Protein AF-A0A916I602-F1 (afdb_monomer_lite)

Sequence (264 aa):
MANRSSALRRLPADDIFEEPPRLPPTMPHGPRAIGGPLVTPFTLTLAALSLAAAVILGIRMFYGLGAVTNINDGYPWGVWIVYDVFVGTAFACGGYAMALLVYVFNKGEYHPLVRPALLASLFGYTLASVSILFDLGRWWNFWHVFFPTYAQPASVMFEVALCVTAYVLVMWIEFAPAVMDRWPGLKKKLSKLLFFFIALGVLLPTMHQSSLGSLLLVYGYQVHPLWQSGVLLPLIYLMTSIMLGFSAVIFEATLSSVGFKRQL

Radius of gyration: 21.82 Å; chains: 1; bounding box: 54×47×58 Å

Foldseek 3Di:
DDDPPDPPDDDDPVCLPDDPDDDPDPDPPDPDDPDDDPDDPVNVVVVVVVVVVVVLLVCCVPVHDCVRQVDDPLQLCHVLCCCLPQVLLLLLCQLLLCLCCQVPPNVNVPVVLNLVSLVSNLVSLVVSLVSVCSSDRPSVCPCLLVDPVNDDPVDLVSLLNVLSVVLNVLSCLLCVLVVVPVPVVVNVVSVVCNVVSSVSNNVSCLRNQLSVQVVVCVSPPSDDPVLCPDPCRSVVSNVSSSVSSNVSSVVVVVCCCVVVVHDD

Secondary structure (DSSP, 8-state):
-----S--PPPPGGGGGSPPP--S--S--------S-S--HHHHHHHHHHHHHHHHHHHHHHH-GGGTS--BTTBTTHHHHIIIIIIIHHHTTHHHHHHIIIIIISTTTTHHHHHHHHHHHHHHHHHHHHHHHHH-TTGGGGGGGGSGGG--TT-HHHHHHHHHHHHHHHHHHHHHHHH-TT-HHHHHHHHHHHHHHHHHHHHHHHHHHHHHHHHHHHHGGGS-GGG--GGGHHHHHHHHHHHHHHHHHHHHHHHHHHHHT---

Structure (mmCIF, N/CA/C/O backbone):
data_AF-A0A916I602-F1
#
_entry.id   AF-A0A916I602-F1
#
loop_
_atom_site.group_PDB
_atom_site.id
_atom_site.type_symbol
_atom_site.label_atom_id
_atom_site.label_alt_id
_atom_site.label_comp_id
_atom_site.label_asym_id
_atom_site.label_entity_id
_atom_site.label_seq_id
_atom_site.pdbx_PDB_ins_code
_atom_site.Cartn_x
_atom_site.Cartn_y
_atom_site.Cartn_z
_atom_site.occupancy
_atom_site.B_iso_or_equiv
_atom_site.auth_seq_id
_atom_site.auth_comp_id
_atom_site.auth_asym_id
_atom_site.auth_atom_id
_atom_site.pdbx_PDB_model_num
ATOM 1 N N . MET A 1 1 ? -25.912 28.566 32.734 1.00 37.00 1 MET A N 1
ATOM 2 C CA . MET A 1 1 ? -24.465 28.839 32.598 1.00 37.00 1 MET A CA 1
ATOM 3 C C . MET A 1 1 ? -23.745 28.150 33.747 1.00 37.00 1 MET A C 1
ATOM 5 O O . MET A 1 1 ? -23.746 28.679 34.847 1.00 37.00 1 MET A O 1
ATOM 9 N N . ALA A 1 2 ? -23.222 26.942 33.526 1.00 32.28 2 ALA A N 1
ATOM 10 C CA . ALA A 1 2 ? -22.448 26.209 34.524 1.00 32.28 2 ALA A CA 1
ATOM 11 C C . ALA A 1 2 ? -21.097 25.806 33.916 1.00 32.28 2 ALA A C 1
ATOM 13 O O . ALA A 1 2 ? -21.020 25.207 32.848 1.00 32.28 2 ALA A O 1
ATOM 14 N N . ASN A 1 3 ? -20.073 26.272 34.617 1.00 31.80 3 ASN A N 1
ATOM 15 C CA . ASN A 1 3 ? -18.629 26.221 34.438 1.00 31.80 3 ASN A CA 1
ATOM 16 C C . ASN A 1 3 ? -18.049 25.017 33.651 1.00 31.80 3 ASN A C 1
ATOM 18 O O . ASN A 1 3 ? -18.094 23.881 34.114 1.00 31.80 3 ASN A O 1
ATOM 22 N N . ARG A 1 4 ? -17.437 25.290 32.486 1.00 36.50 4 ARG A N 1
ATOM 23 C CA . ARG A 1 4 ? -16.758 24.315 31.600 1.00 36.50 4 ARG A CA 1
ATOM 24 C C . ARG A 1 4 ? -15.228 24.268 31.786 1.00 36.50 4 ARG A C 1
ATOM 26 O O . ARG A 1 4 ? -14.547 23.664 30.965 1.00 36.50 4 ARG A O 1
ATOM 33 N N . SER A 1 5 ? -14.662 24.913 32.813 1.00 37.41 5 SER A N 1
ATOM 34 C CA . SER A 1 5 ? -13.212 25.181 32.866 1.00 37.41 5 SER A CA 1
ATOM 35 C C . SER A 1 5 ? -12.364 24.246 33.744 1.00 37.41 5 SER A C 1
ATOM 37 O O . SER A 1 5 ? -11.184 24.530 33.936 1.00 37.41 5 SER A O 1
ATOM 39 N N . SER A 1 6 ? -12.899 23.150 34.293 1.00 32.72 6 SER A N 1
ATOM 40 C CA . SER A 1 6 ? -12.165 22.302 35.259 1.00 32.72 6 SER A CA 1
ATOM 41 C C . SER A 1 6 ? -11.761 20.904 34.763 1.00 32.72 6 SER A C 1
ATOM 43 O O . SER A 1 6 ? -11.165 20.146 35.525 1.00 32.72 6 SER A O 1
ATOM 45 N N . ALA A 1 7 ? -12.007 20.557 33.494 1.00 37.38 7 ALA A N 1
ATOM 46 C CA . ALA A 1 7 ? -11.763 19.209 32.954 1.00 37.38 7 ALA A CA 1
ATOM 47 C C . ALA A 1 7 ? -10.458 19.051 32.139 1.00 37.38 7 ALA A C 1
ATOM 49 O O . ALA A 1 7 ? -10.315 18.097 31.385 1.00 37.38 7 ALA A O 1
ATOM 50 N N . LEU A 1 8 ? -9.482 19.955 32.281 1.00 37.72 8 LEU A N 1
ATOM 51 C CA . LEU A 1 8 ? -8.155 19.821 31.653 1.00 37.72 8 LEU A CA 1
ATOM 52 C C . LEU A 1 8 ? -7.135 19.247 32.646 1.00 37.72 8 LEU A C 1
ATOM 54 O O . LEU A 1 8 ? -6.074 19.822 32.893 1.00 37.72 8 LEU A O 1
ATOM 58 N N . ARG A 1 9 ? -7.472 18.107 33.257 1.00 36.75 9 ARG A N 1
ATOM 59 C CA . ARG A 1 9 ? -6.520 17.327 34.052 1.00 36.75 9 ARG A CA 1
ATOM 60 C C . ARG A 1 9 ? -5.694 16.486 33.071 1.00 36.75 9 ARG A C 1
ATOM 62 O O . ARG A 1 9 ? -6.257 15.792 32.235 1.00 36.75 9 ARG A O 1
ATOM 69 N N . ARG A 1 10 ? -4.364 16.626 33.128 1.00 40.16 10 ARG A N 1
ATOM 70 C CA . ARG A 1 10 ? -3.399 15.889 32.295 1.00 40.16 10 ARG A CA 1
ATOM 71 C C . ARG A 1 10 ? -3.716 14.393 32.364 1.00 40.16 10 ARG A C 1
ATOM 73 O O . ARG A 1 10 ? -3.629 13.829 33.450 1.00 40.16 10 ARG A O 1
ATOM 80 N N . LEU A 1 11 ? -4.086 13.790 31.237 1.00 39.56 11 LEU A N 1
ATOM 81 C CA . LEU A 1 11 ? -4.246 12.342 31.143 1.00 39.56 11 LEU A CA 1
ATOM 82 C C . LEU A 1 11 ? -2.845 11.709 31.201 1.00 39.56 11 LEU A C 1
ATOM 84 O O . LEU A 1 11 ? -1.994 12.076 30.381 1.00 39.56 11 LEU A O 1
ATOM 88 N N . PRO A 1 12 ? -2.548 10.844 32.185 1.00 36.12 12 PRO A N 1
ATOM 89 C CA . PRO A 1 12 ? -1.338 10.034 32.161 1.00 36.12 12 PRO A CA 1
ATOM 90 C C . PRO A 1 12 ? -1.373 9.102 30.940 1.00 36.12 12 PRO A C 1
ATOM 92 O O . PRO A 1 12 ? -2.435 8.669 30.503 1.00 36.12 12 PRO A O 1
ATOM 95 N N . ALA A 1 13 ? -0.203 8.794 30.375 1.00 43.84 13 ALA A N 1
ATOM 96 C CA . ALA A 1 13 ? -0.063 7.978 29.161 1.00 43.84 13 ALA A CA 1
ATOM 97 C C . ALA A 1 13 ? -0.649 6.551 29.282 1.00 43.84 13 ALA A C 1
ATOM 99 O O . ALA A 1 13 ? -0.807 5.864 28.274 1.00 43.84 13 ALA A O 1
ATOM 100 N N . ASP A 1 14 ? -0.991 6.127 30.499 1.00 39.34 14 ASP A N 1
ATOM 101 C CA . ASP A 1 14 ? -1.586 4.828 30.803 1.00 39.34 14 ASP A CA 1
ATOM 102 C C . ASP A 1 14 ? -3.094 4.756 30.466 1.00 39.34 14 ASP A C 1
ATOM 104 O O . ASP A 1 14 ? -3.595 3.673 30.161 1.00 39.34 14 ASP A O 1
ATOM 108 N N . ASP A 1 15 ? -3.799 5.896 30.412 1.00 41.66 15 ASP A N 1
ATOM 109 C CA . ASP A 1 15 ? -5.262 5.959 30.208 1.00 41.66 15 ASP A CA 1
ATOM 110 C C . ASP A 1 15 ? -5.684 5.866 28.728 1.00 41.66 15 ASP A C 1
ATOM 112 O O . ASP A 1 15 ? -6.868 5.809 28.409 1.00 41.66 15 ASP A O 1
ATOM 116 N N . ILE A 1 16 ? -4.732 5.811 27.790 1.00 46.16 16 ILE A N 1
ATOM 117 C CA . ILE A 1 16 ? -5.013 5.687 26.343 1.00 46.16 16 ILE A CA 1
ATOM 118 C C . ILE A 1 16 ? -5.576 4.289 26.005 1.00 46.16 16 ILE A C 1
ATOM 120 O O . ILE A 1 16 ? -6.202 4.092 24.963 1.00 46.16 16 ILE A O 1
ATOM 124 N N . PHE A 1 17 ? -5.359 3.313 26.894 1.00 39.84 17 PHE A N 1
ATOM 125 C CA . PHE A 1 17 ? -5.786 1.921 26.738 1.00 39.84 17 PHE A CA 1
ATOM 126 C C . PHE A 1 17 ? -6.891 1.499 27.718 1.00 39.84 17 PHE A C 1
ATOM 128 O O . PHE A 1 17 ? -7.305 0.336 27.679 1.00 39.84 17 PHE A O 1
ATOM 135 N N . GLU A 1 18 ? -7.372 2.397 28.583 1.00 39.91 18 GLU A N 1
ATOM 136 C CA . GLU A 1 18 ? -8.589 2.142 29.352 1.00 39.91 18 GLU A CA 1
ATOM 137 C C . GLU A 1 18 ? -9.806 2.333 28.443 1.00 39.91 18 GLU A C 1
ATOM 139 O O . GLU A 1 18 ? -9.970 3.357 27.779 1.00 39.91 18 GLU A O 1
ATOM 144 N N . GLU A 1 19 ? -10.659 1.306 28.374 1.00 42.16 19 GLU A N 1
ATOM 145 C CA . GLU A 1 19 ? -11.962 1.433 27.725 1.00 42.16 19 GLU A CA 1
ATOM 146 C C . GLU A 1 19 ? -12.703 2.633 28.337 1.00 42.16 19 GLU A C 1
ATOM 148 O O . GLU A 1 19 ? -12.787 2.721 29.567 1.00 42.16 19 GLU A O 1
ATOM 153 N N . PRO A 1 20 ? -13.266 3.544 27.522 1.00 43.88 20 PRO A N 1
ATOM 154 C CA . PRO A 1 20 ? -14.048 4.648 28.054 1.00 43.88 20 PRO A CA 1
ATOM 155 C C . PRO A 1 20 ? -15.194 4.109 28.930 1.00 43.88 20 PRO A C 1
ATOM 157 O O . PRO A 1 20 ? -15.703 3.009 28.672 1.00 43.88 20 PRO A O 1
ATOM 160 N N . PRO A 1 21 ? -15.632 4.862 29.958 1.00 42.28 21 PRO A N 1
ATOM 161 C CA . PRO A 1 21 ? -16.725 4.443 30.825 1.00 42.28 21 PRO A CA 1
ATOM 162 C C . PRO A 1 21 ? -17.940 4.062 29.977 1.00 42.28 21 PRO A C 1
ATOM 164 O O . PRO A 1 21 ? -18.394 4.844 29.139 1.00 42.28 21 PRO A O 1
ATOM 167 N N . ARG A 1 22 ? -18.441 2.833 30.175 1.00 45.31 22 ARG A N 1
ATOM 168 C CA . ARG A 1 22 ? -19.577 2.290 29.421 1.00 45.31 22 ARG A CA 1
ATOM 169 C C . ARG A 1 22 ? -20.754 3.253 29.549 1.00 45.31 22 ARG A C 1
ATOM 171 O O . ARG A 1 22 ? -21.327 3.392 30.629 1.00 45.31 22 ARG A O 1
ATOM 178 N N . LEU A 1 23 ? -21.113 3.902 28.443 1.00 47.25 23 LEU A N 1
ATOM 179 C CA . LEU A 1 23 ? -22.400 4.575 28.306 1.00 47.25 23 LEU A CA 1
ATOM 180 C C . LEU A 1 23 ? -23.521 3.576 28.669 1.00 47.25 23 LEU A C 1
ATOM 182 O O . LEU A 1 23 ? -23.344 2.367 28.471 1.00 47.25 23 LEU A O 1
ATOM 186 N N . PRO A 1 24 ? -24.653 4.043 29.232 1.00 40.44 24 PRO A N 1
ATOM 187 C CA . PRO A 1 24 ? -25.775 3.171 29.576 1.00 40.44 24 PRO A CA 1
ATOM 188 C C . PRO A 1 24 ? -26.166 2.306 28.367 1.00 40.44 24 PRO A C 1
ATOM 190 O O . PRO A 1 24 ? -26.030 2.767 27.234 1.00 40.44 24 PRO A O 1
ATOM 193 N N . PRO A 1 25 ? -26.623 1.058 28.575 1.00 43.00 25 PRO A N 1
ATOM 194 C CA . PRO A 1 25 ? -26.746 0.068 27.511 1.00 43.00 25 PRO A CA 1
ATOM 195 C C . PRO A 1 25 ? -27.821 0.473 26.494 1.00 43.00 25 PRO A C 1
ATOM 197 O O . PRO A 1 25 ? -28.988 0.109 26.610 1.00 43.00 25 PRO A O 1
ATOM 200 N N . THR A 1 26 ? -27.429 1.213 25.463 1.00 52.25 26 THR A N 1
ATOM 201 C CA . THR A 1 26 ? -28.224 1.406 24.254 1.00 52.25 26 THR A CA 1
ATOM 202 C C . THR A 1 26 ? -27.933 0.241 23.319 1.00 52.25 26 THR A C 1
ATOM 204 O O . THR A 1 26 ? -26.954 0.276 22.588 1.00 52.25 26 THR A O 1
ATOM 207 N N . MET A 1 27 ? -28.796 -0.779 23.360 1.00 44.69 27 MET A N 1
ATOM 208 C CA . MET A 1 27 ? -28.769 -2.003 22.543 1.00 44.69 27 MET A CA 1
ATOM 209 C C . MET A 1 27 ? -27.496 -2.873 22.674 1.00 44.69 27 MET A C 1
ATOM 211 O O . MET A 1 27 ? -26.370 -2.387 22.634 1.00 44.69 27 MET A O 1
ATOM 215 N N . PRO A 1 28 ? -27.624 -4.207 22.769 1.00 37.97 28 PRO A N 1
ATOM 216 C CA . PRO A 1 28 ? -26.466 -5.090 22.719 1.00 37.97 28 PRO A CA 1
ATOM 217 C C . PRO A 1 28 ? -25.814 -5.010 21.328 1.00 37.97 28 PRO A C 1
ATOM 219 O O . PRO A 1 28 ? -26.290 -5.613 20.366 1.00 37.97 28 PRO A O 1
ATOM 222 N N . HIS A 1 29 ? -24.696 -4.290 21.217 1.00 46.44 29 HIS A N 1
ATOM 223 C CA . HIS A 1 29 ? -23.795 -4.309 20.059 1.00 46.44 29 HIS A CA 1
ATOM 224 C C . HIS A 1 29 ? -22.987 -5.620 20.008 1.00 46.44 29 HIS A C 1
ATOM 226 O O . HIS A 1 29 ? -21.763 -5.621 19.925 1.00 46.44 29 HIS A O 1
ATOM 232 N N . GLY A 1 30 ? -23.670 -6.762 20.098 1.00 51.03 30 GLY A N 1
ATOM 233 C CA . GLY A 1 30 ? -23.057 -8.059 19.836 1.00 51.03 30 GLY A CA 1
ATOM 234 C C . GLY A 1 30 ? -22.789 -8.234 18.335 1.00 51.03 30 GLY A C 1
ATOM 235 O O . GLY A 1 30 ? -23.496 -7.635 17.516 1.00 51.03 30 GLY A O 1
ATOM 236 N N . PRO A 1 31 ? -21.801 -9.056 17.940 1.00 54.75 31 PRO A N 1
ATOM 237 C CA . PRO A 1 31 ? -21.607 -9.438 16.547 1.00 54.75 31 PRO A CA 1
ATOM 238 C C . PRO A 1 31 ? -22.863 -10.157 16.042 1.00 54.75 31 PRO A C 1
ATOM 240 O O . PRO A 1 31 ? -23.083 -11.341 16.286 1.00 54.75 31 PRO A O 1
ATOM 243 N N . ARG A 1 32 ? -23.736 -9.411 15.365 1.00 57.38 32 ARG A N 1
ATOM 244 C CA . ARG A 1 32 ? -24.951 -9.941 14.753 1.00 57.38 32 ARG A CA 1
ATOM 245 C C . ARG A 1 32 ? -24.581 -10.522 13.397 1.00 57.38 32 ARG A C 1
ATOM 247 O O . ARG A 1 32 ? -24.111 -9.789 12.529 1.00 57.38 32 ARG A O 1
ATOM 254 N N . ALA A 1 33 ? -24.804 -11.822 13.223 1.00 61.69 33 ALA A N 1
ATOM 255 C CA . ALA A 1 33 ? -24.671 -12.461 11.923 1.00 61.69 33 ALA A CA 1
ATOM 256 C C . ALA A 1 33 ? -25.578 -11.735 10.920 1.00 61.69 33 ALA A C 1
ATOM 258 O O . ALA A 1 33 ? -26.772 -11.563 11.167 1.00 61.69 33 ALA A O 1
ATOM 259 N N . ILE A 1 34 ? -24.995 -11.285 9.809 1.00 63.84 34 ILE A N 1
ATOM 260 C CA . ILE A 1 34 ? -25.709 -10.503 8.792 1.00 63.84 34 ILE A CA 1
ATOM 261 C C . ILE A 1 34 ? -26.770 -11.347 8.070 1.00 63.84 34 ILE A C 1
ATOM 263 O O . ILE A 1 34 ? -27.703 -10.767 7.540 1.00 63.84 34 ILE A O 1
ATOM 267 N N . GLY A 1 35 ? -26.715 -12.682 8.171 1.00 67.56 35 GLY A N 1
ATOM 268 C CA . GLY A 1 35 ? -27.788 -13.590 7.758 1.00 67.56 35 GLY A CA 1
ATOM 269 C C . GLY A 1 35 ? -28.076 -13.537 6.256 1.00 67.56 35 GLY A C 1
ATOM 270 O O . GLY A 1 35 ? -28.686 -12.602 5.754 1.00 67.56 35 GLY A O 1
ATOM 271 N N . GLY A 1 36 ? -27.670 -14.566 5.519 1.00 74.44 36 GLY A N 1
ATOM 272 C CA . GLY A 1 36 ? -27.941 -14.665 4.086 1.00 74.44 36 GLY A CA 1
ATOM 273 C C . GLY A 1 36 ? -27.088 -15.741 3.419 1.00 74.44 36 GLY A C 1
ATOM 274 O O . GLY A 1 36 ? -26.128 -16.222 4.029 1.00 74.44 36 GLY A O 1
ATOM 275 N N . PRO A 1 37 ? -27.429 -16.150 2.187 1.00 79.62 37 PRO A N 1
ATOM 276 C CA . PRO A 1 37 ? -26.588 -17.055 1.418 1.00 79.62 37 PRO A CA 1
ATOM 277 C C . PRO A 1 37 ? -25.254 -16.375 1.084 1.00 79.62 37 PRO A C 1
ATOM 279 O O . PRO A 1 37 ? -25.228 -15.233 0.630 1.00 79.62 37 PRO A O 1
ATOM 282 N N . LEU A 1 38 ? -24.143 -17.094 1.271 1.00 73.50 38 LEU A N 1
ATOM 283 C CA . LEU A 1 38 ? -22.806 -16.633 0.865 1.00 73.50 38 LEU A CA 1
ATOM 284 C C . LEU A 1 38 ? -22.683 -16.480 -0.659 1.00 73.50 38 LEU A C 1
ATOM 286 O O . LEU A 1 38 ? -21.837 -15.731 -1.133 1.00 73.50 38 LEU A O 1
ATOM 290 N N . VAL A 1 39 ? -23.529 -17.184 -1.415 1.00 82.38 39 VAL A N 1
ATOM 291 C CA . VAL A 1 39 ? -23.577 -17.138 -2.877 1.00 82.38 39 VAL A CA 1
ATOM 292 C C . VAL A 1 39 ? -24.707 -16.207 -3.303 1.00 82.38 39 VAL A C 1
ATOM 294 O O . VAL A 1 39 ? -25.868 -16.593 -3.409 1.00 82.38 39 VAL A O 1
ATOM 297 N N . THR A 1 40 ? -24.349 -14.952 -3.529 1.00 87.88 40 THR A N 1
ATOM 298 C CA . THR A 1 40 ? -25.174 -13.928 -4.175 1.00 87.88 40 THR A CA 1
ATOM 299 C C . THR A 1 40 ? -24.685 -13.683 -5.610 1.00 87.88 40 THR A C 1
ATOM 301 O O . THR A 1 40 ? -23.533 -13.999 -5.931 1.00 87.88 40 THR A O 1
ATOM 304 N N . PRO A 1 41 ? -25.503 -13.073 -6.489 1.00 86.62 41 PRO A N 1
ATOM 305 C CA . PRO A 1 41 ? -25.043 -12.647 -7.812 1.00 86.62 41 PRO A CA 1
ATOM 306 C C . PRO A 1 41 ? -23.793 -11.763 -7.735 1.00 86.62 41 PRO A C 1
ATOM 308 O O . PRO A 1 41 ? -22.866 -11.945 -8.515 1.00 86.62 41 PRO A O 1
ATOM 311 N N . PHE A 1 42 ? -23.724 -10.886 -6.728 1.00 87.31 42 PHE A N 1
ATOM 312 C CA . PHE A 1 42 ? -22.579 -10.012 -6.488 1.00 87.31 42 PHE A CA 1
ATOM 313 C C . PHE A 1 42 ? -21.300 -10.791 -6.136 1.00 87.31 42 PHE A C 1
ATOM 315 O O . PHE A 1 42 ? -20.249 -10.585 -6.744 1.00 87.31 42 PHE A O 1
ATOM 322 N N . THR A 1 43 ? -21.378 -11.745 -5.204 1.00 88.31 43 THR A N 1
ATOM 323 C CA . THR A 1 43 ? -20.220 -12.593 -4.866 1.00 88.31 43 THR A CA 1
ATOM 324 C C . THR A 1 43 ? -19.790 -13.466 -6.041 1.00 88.31 43 THR A C 1
ATOM 326 O O . THR A 1 43 ? -18.599 -13.696 -6.211 1.00 88.31 43 THR A O 1
ATOM 329 N N . LEU A 1 44 ? -20.732 -13.918 -6.879 1.00 91.19 44 LEU A N 1
ATOM 330 C CA . LEU A 1 44 ? -20.416 -14.702 -8.073 1.00 91.19 44 LEU A CA 1
ATOM 331 C C . LEU A 1 44 ? -19.703 -13.848 -9.128 1.00 91.19 44 LEU A C 1
ATOM 333 O O . LEU A 1 44 ? -18.718 -14.298 -9.705 1.00 91.19 44 LEU A O 1
ATOM 337 N N . THR A 1 45 ? -20.148 -12.604 -9.340 1.00 92.19 45 THR A N 1
ATOM 338 C CA . THR A 1 45 ? -19.457 -11.664 -10.234 1.00 92.19 45 THR A CA 1
ATOM 339 C C . THR A 1 45 ? -18.048 -11.348 -9.747 1.00 92.19 45 THR A C 1
ATOM 341 O O . THR A 1 45 ? -17.116 -11.382 -10.546 1.00 92.19 45 THR A O 1
ATOM 344 N N . LEU A 1 46 ? -17.859 -11.120 -8.441 1.00 92.31 46 LEU A N 1
ATOM 345 C CA . LEU A 1 46 ? -16.527 -10.903 -7.875 1.00 92.31 46 LEU A CA 1
ATOM 346 C C . LEU A 1 46 ? -15.648 -12.147 -8.025 1.00 92.31 46 LEU A C 1
ATOM 348 O O . LEU A 1 46 ? -14.508 -12.026 -8.453 1.00 92.31 46 LEU A O 1
ATOM 352 N N . ALA A 1 47 ? -16.186 -13.340 -7.764 1.00 92.25 47 ALA A N 1
ATOM 353 C CA . ALA A 1 47 ? -15.457 -14.592 -7.944 1.00 92.25 47 ALA A CA 1
ATOM 354 C C . ALA A 1 47 ? -15.039 -14.820 -9.406 1.00 92.25 47 ALA A C 1
ATOM 356 O O . ALA A 1 47 ? -13.910 -15.234 -9.659 1.00 92.25 47 ALA A O 1
ATOM 357 N N . ALA A 1 48 ? -15.910 -14.509 -10.371 1.00 94.06 48 ALA A N 1
ATOM 358 C CA . ALA A 1 48 ? -15.589 -14.598 -11.794 1.00 94.06 48 ALA A CA 1
ATOM 359 C C . ALA A 1 48 ? -14.472 -13.619 -12.192 1.00 94.06 48 ALA A C 1
ATOM 361 O O . ALA A 1 48 ? -13.538 -14.011 -12.892 1.00 94.06 48 ALA A O 1
ATOM 362 N N . LEU A 1 49 ? -14.521 -12.374 -11.704 1.00 94.06 49 LEU A N 1
ATOM 363 C CA . LEU A 1 49 ? -13.462 -11.385 -11.927 1.00 94.06 49 LEU A CA 1
ATOM 364 C C . LEU A 1 49 ? -12.140 -11.806 -11.270 1.00 94.06 49 LEU A C 1
ATOM 366 O O . LEU A 1 49 ? -11.091 -11.714 -11.903 1.00 94.06 49 LEU A O 1
ATOM 370 N N . SER A 1 50 ? -12.177 -12.323 -10.039 1.00 92.12 50 SER A N 1
ATOM 371 C CA . SER A 1 50 ? -10.993 -12.854 -9.355 1.00 92.12 50 SER A CA 1
ATOM 372 C C . SER A 1 50 ? -10.395 -14.055 -10.088 1.00 92.12 50 SER A C 1
ATOM 374 O O . SER A 1 50 ? -9.175 -14.154 -10.189 1.00 92.12 50 SER A O 1
ATOM 376 N N . LEU A 1 51 ? -11.226 -14.944 -10.641 1.00 94.25 51 LEU A N 1
ATOM 377 C CA . LEU A 1 51 ? -10.760 -16.071 -11.448 1.00 94.25 51 LEU A CA 1
ATOM 378 C C . LEU A 1 51 ? -10.107 -15.590 -12.748 1.00 94.25 51 LEU A C 1
ATOM 380 O O . LEU A 1 51 ? -9.025 -16.058 -13.091 1.00 94.25 51 LEU A O 1
ATOM 384 N N . ALA A 1 52 ? -10.721 -14.630 -13.444 1.00 94.12 52 ALA A N 1
ATOM 385 C CA . ALA A 1 52 ? -10.137 -14.031 -14.640 1.00 94.12 52 ALA A CA 1
ATOM 386 C C . ALA A 1 52 ? -8.779 -13.375 -14.334 1.00 94.12 52 ALA A C 1
ATOM 388 O O . ALA A 1 52 ? -7.805 -13.623 -15.044 1.00 94.12 52 ALA A O 1
ATOM 389 N N . ALA A 1 53 ? -8.683 -12.618 -13.237 1.00 90.50 53 ALA A N 1
ATOM 390 C CA . ALA A 1 53 ? -7.427 -12.033 -12.775 1.00 90.50 53 ALA A CA 1
ATOM 391 C C . ALA A 1 53 ? -6.373 -13.109 -12.458 1.00 90.50 53 ALA A C 1
ATOM 393 O O . ALA A 1 53 ? -5.228 -12.988 -12.886 1.00 90.50 53 ALA A O 1
ATOM 394 N N . ALA A 1 54 ? -6.753 -14.198 -11.783 1.00 91.25 54 ALA A N 1
ATOM 395 C CA . ALA A 1 54 ? -5.849 -15.306 -11.479 1.00 91.25 54 ALA A CA 1
ATOM 396 C C . ALA A 1 54 ? -5.328 -16.010 -12.744 1.00 91.25 54 ALA A C 1
ATOM 398 O O . ALA A 1 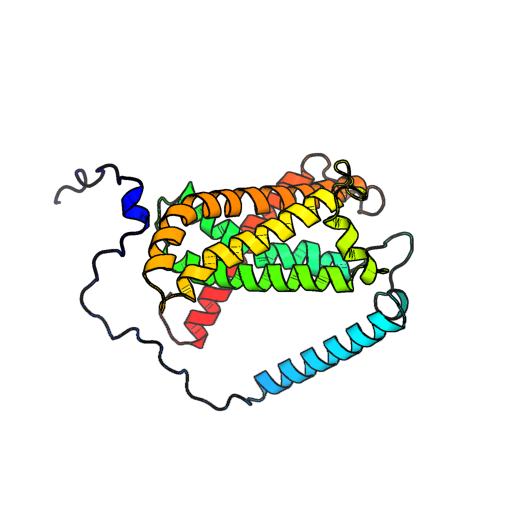54 ? -4.147 -16.347 -12.814 1.00 91.25 54 ALA A O 1
ATOM 399 N N . VAL A 1 55 ? -6.174 -16.190 -13.765 1.00 92.81 55 VAL A N 1
ATOM 400 C CA . VAL A 1 55 ? -5.761 -16.741 -15.068 1.00 92.81 55 VAL A CA 1
ATOM 401 C C . VAL A 1 55 ? -4.746 -15.819 -15.744 1.00 92.81 55 VAL A C 1
ATOM 403 O O . VAL A 1 55 ? -3.702 -16.289 -16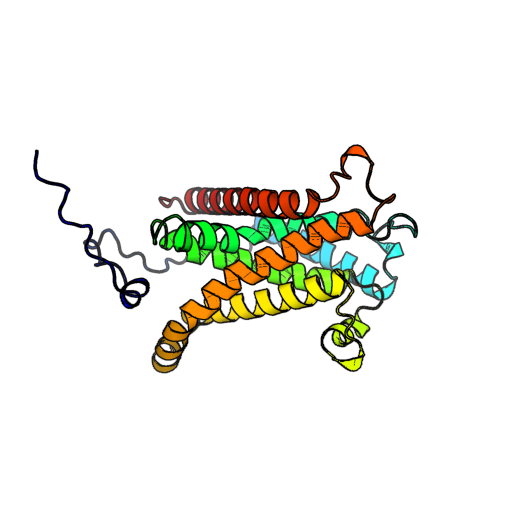.196 1.00 92.81 55 VAL A O 1
ATOM 406 N N . ILE A 1 56 ? -5.009 -14.511 -15.764 1.00 91.38 56 ILE A N 1
ATOM 407 C CA . ILE A 1 56 ? -4.104 -13.507 -16.338 1.00 91.38 56 ILE A CA 1
ATOM 408 C C . ILE A 1 56 ? -2.752 -13.493 -15.604 1.00 91.38 56 ILE A C 1
ATOM 410 O O . ILE A 1 56 ? -1.699 -13.516 -16.244 1.00 91.38 56 ILE A O 1
ATOM 414 N N . LEU A 1 57 ? -2.763 -13.526 -14.268 1.00 89.75 57 LEU A N 1
ATOM 415 C CA . LEU A 1 57 ? -1.547 -13.623 -13.455 1.00 89.75 57 LEU A CA 1
ATOM 416 C C . LEU A 1 57 ? -0.786 -14.925 -13.725 1.00 89.75 57 LEU A C 1
ATOM 418 O O . LEU A 1 57 ? 0.440 -14.908 -13.821 1.00 89.75 57 LEU A O 1
ATOM 422 N N . GLY A 1 58 ? -1.498 -16.038 -13.914 1.00 89.62 58 GLY A N 1
ATOM 423 C CA . GLY A 1 58 ? -0.915 -17.313 -14.324 1.00 89.62 58 GLY A CA 1
ATOM 424 C C . GLY A 1 58 ? -0.187 -17.200 -15.663 1.00 89.62 58 GLY A C 1
ATOM 425 O O . GLY A 1 58 ? 0.988 -17.554 -15.749 1.00 89.62 58 GLY A O 1
ATOM 426 N N . ILE A 1 59 ? -0.835 -16.630 -16.685 1.00 89.81 59 ILE A N 1
ATOM 427 C CA . ILE A 1 59 ? -0.214 -16.371 -17.995 1.00 89.81 59 ILE A CA 1
ATOM 428 C C . ILE A 1 59 ? 1.054 -15.530 -17.818 1.00 89.81 59 ILE A C 1
ATOM 430 O O . ILE A 1 59 ? 2.101 -15.889 -18.354 1.00 89.81 59 ILE A O 1
ATOM 434 N N . ARG A 1 60 ? 1.008 -14.474 -17.000 1.00 89.19 60 ARG A N 1
ATOM 435 C CA . ARG A 1 60 ? 2.184 -13.648 -16.705 1.00 89.19 60 ARG A CA 1
ATOM 436 C C . ARG A 1 60 ? 3.318 -14.448 -16.051 1.00 89.19 60 ARG A C 1
ATOM 438 O O . ARG A 1 60 ? 4.476 -14.227 -16.400 1.00 89.19 60 ARG A O 1
ATOM 445 N N . MET A 1 61 ? 3.033 -15.363 -15.117 1.00 87.50 61 MET A N 1
ATOM 446 C CA . MET A 1 61 ? 4.083 -16.160 -14.453 1.00 87.50 61 MET A CA 1
ATOM 447 C C . MET A 1 61 ? 4.821 -17.097 -15.415 1.00 87.50 61 MET A C 1
ATOM 449 O O . MET A 1 61 ? 6.010 -17.342 -15.214 1.00 87.50 61 MET A O 1
ATOM 453 N N . PHE A 1 62 ? 4.139 -17.613 -16.443 1.00 86.94 62 PHE A N 1
ATOM 454 C CA . PHE A 1 62 ? 4.718 -18.574 -17.389 1.00 86.94 62 PHE A CA 1
ATOM 455 C C . PHE A 1 62 ? 5.288 -17.924 -18.656 1.00 86.94 62 PHE A C 1
ATOM 457 O O . PHE A 1 62 ? 6.350 -18.333 -19.118 1.00 86.94 62 PHE A O 1
ATOM 464 N N . TYR A 1 63 ? 4.612 -16.915 -19.210 1.00 85.94 63 TYR A N 1
ATOM 465 C CA . TYR A 1 63 ? 4.984 -16.263 -20.475 1.00 85.94 63 TYR A CA 1
ATOM 466 C C . TYR A 1 63 ? 5.743 -14.938 -20.284 1.00 85.94 63 TYR A C 1
ATOM 468 O O . TYR A 1 63 ? 6.182 -14.327 -21.258 1.00 85.94 63 TYR A O 1
ATOM 476 N N . GLY A 1 64 ? 5.940 -14.504 -19.036 1.00 84.88 64 GLY A N 1
ATOM 477 C CA . GLY A 1 64 ? 6.671 -13.289 -18.688 1.00 84.88 64 GLY A CA 1
ATOM 478 C C . GLY A 1 64 ? 5.821 -12.016 -18.731 1.00 84.88 64 GLY A C 1
ATOM 479 O O . GLY A 1 64 ? 4.626 -12.034 -19.022 1.00 84.88 64 GLY A O 1
ATOM 480 N N . LEU A 1 65 ? 6.459 -10.881 -18.424 1.00 83.12 65 LEU A N 1
ATOM 481 C CA . LEU A 1 65 ? 5.792 -9.577 -18.307 1.00 83.12 65 LEU A CA 1
ATOM 482 C C . LEU A 1 65 ? 5.166 -9.111 -19.630 1.00 83.12 65 LEU A C 1
ATOM 484 O O . LEU A 1 65 ? 4.004 -8.715 -19.655 1.00 83.12 65 LEU A O 1
ATOM 488 N N . GLY A 1 66 ? 5.899 -9.232 -20.741 1.00 80.69 66 GLY A N 1
ATOM 489 C CA . GLY A 1 66 ? 5.454 -8.742 -22.051 1.00 80.69 66 GLY A CA 1
ATOM 490 C C . GLY A 1 66 ? 4.165 -9.385 -22.576 1.00 80.69 66 GLY A C 1
ATOM 491 O O . GLY A 1 66 ? 3.479 -8.775 -23.388 1.00 80.69 66 GLY A O 1
ATOM 492 N N . ALA A 1 67 ? 3.793 -10.571 -22.081 1.00 82.69 67 ALA A N 1
ATOM 493 C CA . ALA A 1 67 ? 2.569 -11.259 -22.487 1.00 82.69 67 ALA A CA 1
ATOM 494 C C . ALA A 1 67 ? 1.285 -10.563 -22.004 1.00 82.69 67 ALA A C 1
ATOM 496 O O . ALA A 1 67 ? 0.219 -10.796 -22.569 1.00 82.69 67 ALA A O 1
ATOM 497 N N . VAL A 1 68 ? 1.374 -9.739 -20.954 1.00 84.06 68 VAL A N 1
ATOM 498 C CA . VAL A 1 68 ? 0.193 -9.159 -20.297 1.00 84.06 68 VAL A CA 1
ATOM 499 C C . VAL A 1 68 ? 0.314 -7.650 -20.090 1.00 84.06 68 VAL A C 1
ATOM 501 O O . VAL A 1 68 ? -0.688 -6.943 -20.150 1.00 84.06 68 VAL A O 1
ATOM 504 N N . THR A 1 69 ? 1.519 -7.126 -19.860 1.00 80.12 69 THR A N 1
ATOM 505 C CA . THR A 1 69 ? 1.675 -5.745 -19.384 1.00 80.12 69 THR A CA 1
ATOM 506 C C . THR A 1 69 ? 1.820 -4.702 -20.494 1.00 80.12 69 THR A C 1
ATOM 508 O O . THR A 1 69 ? 1.683 -3.515 -20.213 1.00 80.12 69 THR A O 1
ATOM 511 N N . ASN A 1 70 ? 2.071 -5.115 -21.745 1.00 85.38 70 ASN A N 1
ATOM 512 C CA . ASN A 1 70 ? 2.342 -4.222 -22.886 1.00 85.38 70 ASN A CA 1
ATOM 513 C C . ASN A 1 70 ? 3.373 -3.109 -22.568 1.00 85.38 70 ASN A C 1
ATOM 515 O O . ASN A 1 70 ? 3.250 -1.964 -23.005 1.00 85.38 70 ASN A O 1
ATOM 519 N N . ILE A 1 71 ? 4.368 -3.445 -21.745 1.00 87.19 71 ILE A N 1
ATOM 520 C CA . ILE A 1 71 ? 5.453 -2.560 -21.310 1.00 87.19 71 ILE A CA 1
ATOM 521 C C . ILE A 1 71 ? 6.605 -2.591 -22.330 1.00 87.19 71 ILE A C 1
ATOM 523 O O . ILE A 1 71 ? 6.815 -3.596 -23.006 1.00 87.19 71 ILE A O 1
ATOM 527 N N . ASN A 1 72 ? 7.369 -1.498 -22.419 1.00 86.69 72 ASN A N 1
ATOM 528 C CA . ASN A 1 72 ? 8.584 -1.388 -23.235 1.00 86.69 72 ASN A CA 1
ATOM 529 C C . ASN A 1 72 ? 9.786 -0.914 -22.395 1.00 86.69 72 ASN A C 1
ATOM 531 O O . ASN A 1 72 ? 9.607 -0.409 -21.287 1.00 86.69 72 ASN A O 1
ATOM 535 N N . ASP A 1 73 ? 10.998 -1.028 -22.946 1.00 84.19 73 ASP A N 1
ATOM 536 C CA . ASP A 1 73 ? 12.253 -0.667 -22.259 1.00 84.19 73 ASP A CA 1
ATOM 537 C C . ASP A 1 73 ? 12.334 0.818 -21.859 1.00 84.19 73 ASP A C 1
ATOM 539 O O . ASP A 1 73 ? 13.045 1.176 -20.921 1.00 84.19 73 ASP A O 1
ATOM 543 N N . GLY A 1 74 ? 11.586 1.689 -22.543 1.00 83.81 74 GLY A N 1
ATOM 544 C CA . GLY A 1 74 ? 11.489 3.108 -22.210 1.00 83.81 74 GLY A CA 1
ATOM 545 C C . GLY A 1 74 ? 10.584 3.396 -21.011 1.00 83.81 74 GLY A C 1
ATOM 546 O O . GLY A 1 74 ? 10.860 4.334 -20.269 1.00 83.81 74 GLY A O 1
ATOM 547 N N . TYR A 1 75 ? 9.539 2.594 -20.787 1.00 85.88 75 TYR A N 1
ATOM 548 C CA . TYR A 1 75 ? 8.537 2.784 -19.729 1.00 85.88 75 TYR A CA 1
ATOM 549 C C . TYR A 1 75 ? 8.280 1.477 -18.962 1.00 85.88 75 TYR A C 1
ATOM 551 O O . TYR A 1 75 ? 7.185 0.919 -19.056 1.00 85.88 75 TYR A O 1
ATOM 559 N N . PRO A 1 76 ? 9.255 0.999 -18.166 1.00 83.00 76 PRO A N 1
ATOM 560 C CA . PRO A 1 76 ? 9.297 -0.368 -17.629 1.00 83.00 76 PRO A CA 1
ATOM 561 C C . PRO A 1 76 ? 8.227 -0.695 -16.573 1.00 83.00 76 PRO A C 1
ATOM 563 O O . PRO A 1 76 ? 8.117 -1.840 -16.143 1.00 83.00 76 PRO A O 1
ATOM 566 N N . TRP A 1 77 ? 7.456 0.294 -16.126 1.00 85.19 77 TRP A N 1
ATOM 567 C CA . TRP A 1 77 ? 6.425 0.147 -15.093 1.00 85.19 77 TRP A CA 1
ATOM 568 C C . TRP A 1 77 ? 5.005 0.115 -15.639 1.00 85.19 77 TRP A C 1
ATOM 570 O O . TRP A 1 77 ? 4.138 -0.550 -15.067 1.00 85.19 77 TRP A O 1
ATOM 580 N N . GLY A 1 78 ? 4.784 0.802 -16.763 1.00 85.62 78 GLY A N 1
ATOM 581 C CA . GLY A 1 78 ? 3.477 0.928 -17.393 1.00 85.62 78 GLY A CA 1
ATOM 582 C C . GLY A 1 78 ? 2.372 1.354 -16.424 1.00 85.62 78 GLY A C 1
ATOM 583 O O . GLY A 1 78 ? 2.605 1.984 -15.396 1.00 85.62 78 GLY A O 1
ATOM 584 N N . VAL A 1 79 ? 1.141 0.981 -16.764 1.00 86.00 79 VAL A N 1
ATOM 585 C CA . VAL A 1 79 ? -0.031 1.210 -15.905 1.00 86.00 79 VAL A CA 1
ATOM 586 C C . VAL A 1 79 ? -0.016 0.302 -14.678 1.00 86.00 79 VAL A C 1
ATOM 588 O O . VAL A 1 79 ? -0.583 0.667 -13.654 1.00 86.00 79 VAL A O 1
ATOM 591 N N . TRP A 1 80 ? 0.643 -0.854 -14.776 1.00 85.81 80 TRP A N 1
ATOM 592 C CA . TRP A 1 80 ? 0.596 -1.903 -13.765 1.00 85.81 80 TRP A CA 1
ATOM 593 C C . TRP A 1 80 ? 1.118 -1.403 -12.418 1.00 85.81 80 TRP A C 1
ATOM 595 O O . TRP A 1 80 ? 0.314 -1.227 -11.510 1.00 85.81 80 TRP A O 1
ATOM 605 N N . ILE A 1 81 ? 2.405 -1.028 -12.367 1.00 88.19 81 ILE A N 1
ATOM 606 C CA . ILE A 1 81 ? 3.069 -0.509 -11.159 1.00 88.19 81 ILE A CA 1
ATOM 607 C C . ILE A 1 81 ? 2.443 0.814 -10.687 1.00 88.19 81 ILE A C 1
ATOM 609 O O . ILE A 1 81 ? 2.362 1.116 -9.497 1.00 88.19 81 ILE A O 1
ATOM 613 N N . VAL A 1 82 ? 2.022 1.667 -11.627 1.00 88.62 82 VAL A N 1
ATOM 614 C CA . VAL A 1 82 ? 1.436 2.971 -11.284 1.00 88.62 82 VAL A CA 1
ATOM 615 C C . VAL A 1 82 ? 0.109 2.788 -10.550 1.00 88.62 82 VAL A C 1
ATOM 617 O O . VAL A 1 82 ? -0.156 3.471 -9.561 1.00 88.62 82 VAL A O 1
ATOM 620 N N . TYR A 1 83 ? -0.734 1.865 -11.003 1.00 87.50 83 TYR A N 1
ATOM 621 C CA . TYR A 1 83 ? -2.026 1.654 -10.373 1.00 87.50 83 TYR A CA 1
ATOM 622 C C . TYR A 1 83 ? -1.909 0.901 -9.045 1.00 87.50 83 TYR A C 1
ATOM 624 O O . TYR A 1 83 ? -2.533 1.312 -8.071 1.00 87.50 83 TYR A O 1
ATOM 632 N N . ASP A 1 84 ? -1.118 -0.167 -8.966 1.00 87.06 84 ASP A N 1
ATOM 633 C CA . ASP A 1 84 ? -1.059 -0.998 -7.760 1.00 87.06 84 ASP A CA 1
ATOM 634 C C . ASP A 1 84 ? -0.138 -0.431 -6.664 1.00 87.06 84 ASP A C 1
ATOM 636 O O . ASP A 1 84 ? -0.545 -0.361 -5.501 1.00 87.06 84 ASP A O 1
ATOM 640 N N . VAL A 1 85 ? 1.059 0.049 -7.009 1.00 87.75 85 VAL A N 1
ATOM 641 C CA . VAL A 1 85 ? 2.040 0.559 -6.051 1.00 87.75 85 VAL A CA 1
ATOM 642 C C . VAL A 1 85 ? 1.767 2.021 -5.750 1.00 87.75 85 VAL A C 1
ATOM 644 O O . VAL A 1 85 ? 1.628 2.368 -4.582 1.00 87.75 85 VAL A O 1
ATOM 647 N N . PHE A 1 86 ? 1.660 2.899 -6.750 1.00 88.19 86 PHE A N 1
ATOM 648 C CA . PHE A 1 86 ? 1.521 4.334 -6.469 1.00 88.19 86 PHE A CA 1
ATOM 649 C C . PHE A 1 86 ? 0.113 4.686 -5.982 1.00 88.19 86 PHE A C 1
ATOM 651 O O . PHE A 1 86 ? -0.045 5.282 -4.919 1.00 88.19 86 PHE A O 1
ATOM 658 N N . VAL A 1 87 ? -0.916 4.311 -6.742 1.00 88.06 87 VAL A N 1
ATOM 659 C CA . VAL A 1 87 ? -2.306 4.655 -6.407 1.00 88.06 87 VAL A CA 1
ATOM 660 C C . VAL A 1 87 ? -2.878 3.703 -5.351 1.00 88.06 87 VAL A C 1
ATOM 662 O O . VAL A 1 87 ? -3.487 4.150 -4.378 1.00 88.06 87 VAL A O 1
ATOM 665 N N . GLY A 1 88 ? -2.659 2.396 -5.501 1.00 87.06 88 GLY A N 1
ATOM 666 C CA . GLY A 1 88 ? -3.201 1.370 -4.610 1.00 87.06 88 GLY A CA 1
ATOM 667 C C . GLY A 1 88 ? -2.702 1.501 -3.172 1.00 87.06 88 GLY A C 1
ATOM 668 O O . GLY A 1 88 ? -3.510 1.487 -2.241 1.00 87.06 88 GLY A O 1
ATOM 669 N N . THR A 1 89 ? -1.398 1.718 -2.963 1.00 87.50 89 THR A N 1
ATOM 670 C CA . THR A 1 89 ? -0.876 1.923 -1.598 1.00 87.50 89 THR A CA 1
ATOM 671 C C . THR A 1 89 ? -1.356 3.233 -0.976 1.00 87.50 89 THR A C 1
ATOM 673 O O . THR A 1 89 ? -1.564 3.276 0.235 1.00 87.50 89 THR A O 1
ATOM 676 N N . ALA A 1 90 ? -1.614 4.272 -1.780 1.00 87.31 90 ALA A N 1
ATOM 677 C CA . ALA A 1 90 ? -2.181 5.527 -1.292 1.00 87.31 90 ALA A CA 1
ATOM 678 C C . ALA A 1 90 ? -3.624 5.355 -0.786 1.00 87.31 90 ALA A C 1
ATOM 680 O O . ALA A 1 90 ? -3.981 5.928 0.242 1.00 87.31 90 ALA A O 1
ATOM 681 N N . PHE A 1 91 ? -4.443 4.515 -1.431 1.00 87.50 91 PHE A N 1
ATOM 682 C CA . PHE A 1 91 ? -5.753 4.133 -0.885 1.00 87.50 91 PHE A CA 1
ATOM 683 C C . PHE A 1 91 ? -5.625 3.333 0.413 1.00 87.50 91 PHE A C 1
ATOM 685 O O . PHE A 1 91 ? -6.409 3.522 1.342 1.00 87.50 91 PHE A O 1
ATOM 692 N N . ALA A 1 92 ? -4.596 2.492 0.516 1.00 89.00 92 ALA A N 1
ATOM 693 C CA . ALA A 1 92 ? -4.314 1.736 1.726 1.00 89.00 92 ALA A CA 1
ATOM 694 C C . ALA A 1 92 ? -3.774 2.605 2.882 1.00 89.00 92 ALA A C 1
ATOM 696 O O . ALA A 1 92 ? -3.684 2.107 4.000 1.00 89.00 92 ALA A O 1
ATOM 697 N N . CYS A 1 93 ? -3.457 3.894 2.691 1.00 88.38 93 CYS A N 1
ATOM 698 C CA . CYS A 1 93 ? -2.950 4.797 3.741 1.00 88.38 93 CYS A CA 1
ATOM 699 C C . CYS A 1 93 ? -3.988 5.239 4.793 1.00 88.38 93 CYS A C 1
ATOM 701 O O . CYS A 1 93 ? -3.662 6.067 5.643 1.00 88.38 93 CYS A O 1
ATOM 703 N N . GLY A 1 94 ? -5.216 4.713 4.780 1.00 87.50 94 GLY A N 1
ATOM 704 C CA . GLY A 1 94 ? -6.277 5.103 5.717 1.00 87.50 94 GLY A CA 1
ATOM 705 C C . GLY A 1 94 ? -5.887 5.010 7.199 1.00 87.50 94 GLY A C 1
ATOM 706 O O . GLY A 1 94 ? -6.038 5.971 7.947 1.00 87.50 94 GLY A O 1
ATOM 707 N N . GLY A 1 95 ? -5.321 3.884 7.621 1.00 86.75 95 GLY A N 1
ATOM 708 C CA . GLY A 1 95 ? -4.810 3.638 8.969 1.00 86.75 95 GLY A CA 1
ATOM 709 C C . GLY A 1 95 ? -3.669 4.575 9.361 1.00 86.75 95 GLY A C 1
ATOM 710 O O . GLY A 1 95 ? -3.687 5.107 10.466 1.00 86.75 95 GLY A O 1
ATOM 711 N N . TYR A 1 96 ? -2.735 4.861 8.447 1.00 87.81 96 TYR A N 1
ATOM 712 C CA . TYR A 1 96 ? -1.690 5.873 8.653 1.00 87.81 96 TYR A CA 1
ATOM 713 C C . TYR A 1 96 ? -2.290 7.271 8.880 1.00 87.81 96 TYR A C 1
ATOM 715 O O . TYR A 1 96 ? -1.967 7.934 9.868 1.00 87.81 96 TYR A O 1
ATOM 723 N N . ALA A 1 97 ? -3.208 7.699 8.009 1.00 88.44 97 ALA A N 1
ATOM 724 C CA . ALA A 1 97 ? -3.865 9.000 8.110 1.00 88.44 97 ALA A CA 1
ATOM 725 C C . ALA A 1 97 ? -4.680 9.124 9.411 1.00 88.44 97 ALA A C 1
ATOM 727 O O . ALA A 1 97 ? -4.597 10.137 10.109 1.00 88.44 97 ALA A O 1
ATOM 728 N N . MET A 1 98 ? -5.407 8.069 9.790 1.00 87.75 98 MET A N 1
ATOM 729 C CA . MET A 1 98 ? -6.178 8.025 11.033 1.00 87.75 98 MET A CA 1
ATOM 730 C C . MET A 1 98 ? -5.294 7.984 12.276 1.00 87.75 98 MET A C 1
ATOM 732 O O . MET A 1 98 ? -5.614 8.654 13.254 1.00 87.75 98 MET A O 1
ATOM 736 N N . ALA A 1 99 ? -4.173 7.262 12.253 1.00 84.56 99 ALA A N 1
ATOM 737 C CA . ALA A 1 99 ? -3.216 7.264 13.354 1.00 84.56 99 ALA A CA 1
ATOM 738 C C . ALA A 1 99 ? -2.620 8.665 13.562 1.00 84.56 99 ALA A C 1
ATOM 740 O O . ALA A 1 99 ? -2.559 9.156 14.689 1.00 84.56 99 ALA A O 1
ATOM 741 N N . LEU A 1 100 ? -2.254 9.347 12.475 1.00 85.12 100 LEU A N 1
ATOM 742 C CA . LEU A 1 100 ? -1.728 10.708 12.521 1.00 85.12 100 LEU A CA 1
ATOM 743 C C . LEU A 1 100 ? -2.787 11.706 13.026 1.00 85.12 100 LEU A C 1
ATOM 745 O O . LEU A 1 100 ? -2.506 12.510 13.912 1.00 85.12 100 LEU A O 1
ATOM 749 N N . LEU A 1 101 ? -4.032 11.611 12.555 1.00 84.88 101 LEU A N 1
ATOM 750 C CA . LEU A 1 101 ? -5.129 12.442 13.054 1.00 84.88 101 LEU A CA 1
ATOM 751 C C . LEU A 1 101 ? -5.406 12.192 14.538 1.00 84.88 101 LEU A C 1
ATOM 753 O O . LEU A 1 101 ? -5.383 13.125 15.332 1.00 84.88 101 LEU A O 1
ATOM 757 N N . VAL A 1 102 ? -5.683 10.946 14.919 1.00 82.81 102 VAL A N 1
ATOM 758 C CA . VAL A 1 102 ? -6.214 10.604 16.243 1.00 82.81 102 VAL A CA 1
ATOM 759 C C . VAL A 1 102 ? -5.138 10.715 17.315 1.00 82.81 102 VAL A C 1
ATOM 761 O O . VAL A 1 102 ? -5.402 11.286 18.372 1.00 82.81 102 VAL A O 1
ATOM 764 N N . TYR A 1 103 ? -3.927 10.215 17.060 1.00 79.06 103 TYR A N 1
ATOM 765 C CA . TYR A 1 103 ? -2.877 10.177 18.078 1.00 79.06 103 TYR A CA 1
ATOM 766 C C . TYR A 1 103 ? -2.032 11.453 18.131 1.00 79.06 103 TYR A C 1
ATOM 768 O O . TYR A 1 103 ? -1.623 11.840 19.224 1.00 79.06 103 TYR A O 1
ATOM 776 N N . VAL A 1 104 ? -1.792 12.130 16.999 1.00 79.75 104 VAL A N 1
ATOM 777 C CA . VAL A 1 104 ? -0.957 13.348 16.975 1.00 79.75 104 VAL A CA 1
ATOM 778 C C . VAL A 1 104 ? -1.804 14.608 17.131 1.00 79.75 104 VAL A C 1
ATOM 780 O O . VAL A 1 104 ? -1.535 15.418 18.018 1.00 79.75 104 VAL A O 1
ATOM 783 N N . PHE A 1 105 ? -2.837 14.786 16.302 1.00 81.50 105 PHE A N 1
ATOM 784 C CA . PHE A 1 105 ? -3.594 16.043 16.270 1.00 81.50 105 PHE A CA 1
ATOM 785 C C . PHE A 1 105 ? -4.788 16.083 17.227 1.00 81.50 105 PHE A C 1
ATOM 787 O O . PHE A 1 105 ? -5.034 17.115 17.850 1.00 81.50 105 PHE A O 1
ATOM 794 N N . ASN A 1 106 ? -5.513 14.975 17.372 1.00 81.44 106 ASN A N 1
ATOM 795 C CA . ASN A 1 106 ? -6.842 14.956 17.984 1.00 81.44 106 ASN A CA 1
ATOM 796 C C . ASN A 1 106 ? -6.891 14.296 19.371 1.00 81.44 106 ASN A C 1
ATOM 798 O O . ASN A 1 106 ? -7.970 14.076 19.914 1.00 81.44 106 ASN A O 1
ATOM 802 N N . LYS A 1 107 ? -5.730 13.970 19.958 1.00 76.25 107 LYS A N 1
ATOM 803 C CA . LYS A 1 107 ? -5.573 13.447 21.334 1.00 76.25 107 LYS A CA 1
ATOM 804 C C . LYS A 1 107 ? -6.548 12.312 21.712 1.00 76.25 107 LYS A C 1
ATOM 806 O O . LYS A 1 107 ? -6.974 12.226 22.860 1.00 76.25 107 LYS A O 1
ATOM 811 N N . GLY A 1 108 ? -6.891 11.436 20.768 1.00 72.50 108 GLY A N 1
ATOM 812 C CA . GLY A 1 108 ? -7.778 10.288 20.985 1.00 72.50 108 GLY A CA 1
ATOM 813 C C . GLY A 1 108 ? -9.241 10.486 20.572 1.00 72.50 108 GLY A C 1
ATOM 814 O O . GLY A 1 108 ? -10.003 9.519 20.581 1.00 72.50 108 GLY A O 1
ATOM 815 N N . GLU A 1 109 ? -9.660 11.680 20.151 1.00 70.38 109 GLU A N 1
ATOM 816 C CA . GLU A 1 109 ? -10.992 11.859 19.568 1.00 70.38 109 GLU A CA 1
ATOM 817 C C . GLU A 1 109 ? -11.066 11.148 18.198 1.00 70.38 109 GLU A C 1
ATOM 819 O O . GLU A 1 109 ? -10.186 11.316 17.353 1.00 70.38 109 GLU A O 1
ATOM 824 N N . TYR A 1 110 ? -12.110 10.331 18.000 1.00 75.44 110 TYR A N 1
ATOM 825 C CA . TYR A 1 110 ? -12.289 9.342 16.912 1.00 75.44 110 TYR A CA 1
ATOM 826 C C . TYR A 1 110 ? -11.511 8.020 17.028 1.00 75.44 110 TYR A C 1
ATOM 828 O O . TYR A 1 110 ? -11.406 7.282 16.047 1.00 75.44 110 TYR A O 1
ATOM 836 N N . HIS A 1 111 ? -11.064 7.634 18.229 1.00 74.81 111 HIS A N 1
ATOM 837 C CA . HIS A 1 111 ? -10.494 6.298 18.467 1.00 74.81 111 HIS A CA 1
ATOM 838 C C . HIS A 1 111 ? -11.318 5.113 17.896 1.00 74.81 111 HIS A C 1
ATOM 840 O O . HIS A 1 111 ? -10.708 4.170 17.384 1.00 74.81 111 HIS A O 1
ATOM 846 N N . PRO A 1 112 ? -12.672 5.132 17.884 1.00 77.69 112 PRO A N 1
ATOM 847 C CA . PRO A 1 112 ? -13.460 4.052 17.281 1.00 77.69 112 PRO A CA 1
ATOM 848 C C . PRO A 1 112 ? -13.212 3.832 15.780 1.00 77.69 112 PRO A C 1
ATOM 850 O O . PRO A 1 112 ? -13.348 2.704 15.310 1.00 77.69 112 PRO A O 1
ATOM 853 N N . LEU A 1 113 ? -12.810 4.872 15.037 1.00 78.69 113 LEU A N 1
ATOM 854 C CA . LEU A 1 113 ? -12.534 4.791 13.598 1.00 78.69 113 LEU A CA 1
ATOM 855 C C . LEU A 1 113 ? -11.141 4.225 13.284 1.00 78.69 113 LEU A C 1
ATOM 857 O O . LEU A 1 113 ? -10.898 3.781 12.165 1.00 78.69 113 LEU A O 1
ATOM 861 N N . VAL A 1 114 ? -10.234 4.180 14.265 1.00 81.62 114 VAL A N 1
ATOM 862 C CA . VAL A 1 114 ? -8.858 3.701 14.061 1.00 81.62 114 VAL A CA 1
ATOM 863 C C . VAL A 1 114 ? -8.834 2.212 13.724 1.00 81.62 114 VAL A C 1
ATOM 865 O O . VAL A 1 114 ? -8.148 1.803 12.798 1.00 81.62 114 VAL A O 1
ATOM 868 N N . ARG A 1 115 ? -9.621 1.386 14.423 1.00 81.50 115 ARG A N 1
ATOM 869 C CA . ARG A 1 115 ? -9.647 -0.072 14.202 1.00 81.50 115 ARG A CA 1
ATOM 870 C C . ARG A 1 115 ? -10.107 -0.485 12.796 1.00 81.50 115 ARG A C 1
ATOM 872 O O . ARG A 1 115 ? -9.400 -1.286 12.185 1.00 81.50 115 ARG A O 1
ATOM 879 N N . PRO A 1 116 ? -11.247 0.002 12.263 1.00 83.88 116 PRO A N 1
ATOM 880 C CA . PRO A 1 116 ? -11.643 -0.330 10.897 1.00 83.88 116 PRO A CA 1
ATOM 881 C C . PRO A 1 116 ? -10.656 0.225 9.862 1.00 83.88 116 PRO A C 1
ATOM 883 O O . PRO A 1 116 ? -10.326 -0.494 8.925 1.00 83.88 116 PRO A O 1
ATOM 886 N N . ALA A 1 117 ? -10.113 1.432 10.066 1.00 88.31 117 ALA A N 1
ATOM 887 C CA . ALA A 1 117 ? -9.114 2.009 9.165 1.00 88.31 117 ALA A CA 1
ATOM 888 C C . ALA A 1 117 ? -7.799 1.207 9.146 1.00 88.31 117 ALA A C 1
ATOM 890 O O . ALA A 1 117 ? -7.261 0.935 8.077 1.00 88.31 117 ALA A O 1
ATOM 891 N N . LEU A 1 118 ? -7.301 0.775 10.310 1.00 87.06 118 LEU A N 1
ATOM 892 C CA . LEU A 1 118 ? -6.128 -0.099 10.415 1.00 87.06 118 LEU A CA 1
ATOM 893 C C . LEU A 1 118 ? -6.367 -1.452 9.747 1.00 87.06 118 LEU A C 1
ATOM 895 O O . LEU A 1 118 ? -5.468 -1.970 9.095 1.00 87.06 118 LEU A O 1
ATOM 899 N N . LEU A 1 119 ? -7.567 -2.021 9.882 1.00 88.06 119 LEU A N 1
ATOM 900 C CA . LEU A 1 119 ? -7.913 -3.279 9.226 1.00 88.06 119 LEU A CA 1
ATOM 901 C C . LEU A 1 119 ? -7.927 -3.129 7.700 1.00 88.06 119 LEU A C 1
ATOM 903 O O . LEU A 1 119 ? -7.354 -3.964 7.001 1.00 88.06 119 LEU A O 1
ATOM 907 N N . ALA A 1 120 ? -8.546 -2.064 7.188 1.00 89.94 120 ALA A N 1
ATOM 908 C CA . ALA A 1 120 ? -8.551 -1.756 5.762 1.00 89.94 120 ALA A CA 1
ATOM 909 C C . ALA A 1 120 ? -7.122 -1.570 5.227 1.00 89.94 120 ALA A C 1
ATOM 911 O O . ALA A 1 120 ? -6.746 -2.191 4.232 1.00 89.94 120 ALA A O 1
ATOM 912 N N . SER A 1 121 ? -6.285 -0.815 5.946 1.00 91.06 121 SER A N 1
ATOM 913 C CA . SER A 1 121 ? -4.862 -0.656 5.631 1.00 91.06 121 SER A CA 1
ATOM 914 C C . SER A 1 121 ? -4.088 -1.962 5.667 1.00 91.06 121 SER A C 1
ATOM 916 O O . SER A 1 121 ? -3.318 -2.224 4.747 1.00 91.06 121 SER A O 1
ATOM 918 N N . LEU A 1 122 ? -4.304 -2.803 6.680 1.00 91.94 122 LEU A N 1
ATOM 919 C CA . LEU A 1 122 ? -3.644 -4.099 6.804 1.00 91.94 122 LEU A CA 1
ATOM 920 C C . LEU A 1 122 ? -3.901 -4.957 5.563 1.00 91.94 122 LEU A C 1
ATOM 922 O O . LEU A 1 122 ? -2.960 -5.509 4.988 1.00 91.94 122 LEU A O 1
ATOM 926 N N . PHE A 1 123 ? -5.159 -5.040 5.122 1.00 91.31 123 PHE A N 1
ATOM 927 C CA . PHE A 1 123 ? -5.510 -5.765 3.904 1.00 91.31 123 PHE A CA 1
ATOM 928 C C . PHE A 1 123 ? -4.927 -5.100 2.657 1.00 91.31 123 PHE A C 1
ATOM 930 O O . PHE A 1 123 ? -4.288 -5.785 1.861 1.00 91.31 123 PHE A O 1
ATOM 937 N N . GLY A 1 124 ? -5.088 -3.784 2.505 1.00 91.25 124 GLY A N 1
ATOM 938 C CA . GLY A 1 124 ? -4.600 -3.043 1.343 1.00 91.25 124 GLY A CA 1
ATOM 939 C C . GLY A 1 124 ? -3.088 -3.172 1.150 1.00 91.25 124 GLY A C 1
ATOM 940 O O . GLY A 1 124 ? -2.632 -3.556 0.077 1.00 91.25 124 GLY A O 1
ATOM 941 N N . TYR A 1 125 ? -2.303 -2.950 2.205 1.00 91.69 125 TYR A N 1
ATOM 942 C CA . TYR A 1 125 ? -0.845 -3.070 2.157 1.00 91.69 125 TYR A CA 1
ATOM 943 C C . TYR A 1 125 ? -0.361 -4.510 1.993 1.00 91.69 125 TYR A C 1
ATOM 945 O O . TYR A 1 125 ? 0.646 -4.738 1.320 1.00 91.69 125 TYR A O 1
ATOM 953 N N . THR A 1 126 ? -1.065 -5.493 2.564 1.00 92.25 126 THR A N 1
ATOM 954 C CA . THR A 1 126 ? -0.731 -6.908 2.343 1.00 92.25 126 THR A CA 1
ATOM 955 C C . THR A 1 126 ? -0.966 -7.290 0.882 1.00 92.25 126 THR A C 1
ATOM 957 O O . THR A 1 126 ? -0.090 -7.890 0.262 1.00 92.25 126 THR A O 1
ATOM 960 N N . LEU A 1 127 ? -2.106 -6.900 0.302 1.00 90.62 127 LEU A N 1
ATOM 961 C CA . LEU A 1 127 ? -2.411 -7.149 -1.109 1.00 90.62 127 LEU A CA 1
ATOM 962 C C . LEU A 1 127 ? -1.434 -6.424 -2.041 1.00 90.62 127 LEU A C 1
ATOM 964 O O . LEU A 1 127 ? -0.943 -7.041 -2.980 1.00 90.62 127 LEU A O 1
ATOM 968 N N . ALA A 1 128 ? -1.085 -5.169 -1.747 1.00 89.75 128 ALA A N 1
ATOM 969 C CA . ALA A 1 128 ? -0.076 -4.427 -2.503 1.00 89.75 128 ALA A CA 1
ATOM 970 C C . ALA A 1 128 ? 1.302 -5.107 -2.439 1.00 89.75 128 ALA A C 1
ATOM 972 O O . ALA A 1 128 ? 1.971 -5.258 -3.458 1.00 89.75 128 ALA A O 1
ATOM 973 N N . SER A 1 129 ? 1.701 -5.601 -1.263 1.00 88.62 129 SER A N 1
ATOM 974 C CA . SER A 1 129 ? 2.968 -6.328 -1.097 1.00 88.62 129 SER A CA 1
ATOM 975 C C . SER A 1 129 ? 2.994 -7.636 -1.891 1.00 88.62 129 SER A C 1
ATOM 977 O O . SER A 1 129 ? 4.022 -7.993 -2.463 1.00 88.62 129 SER A O 1
ATOM 979 N N . VAL A 1 130 ? 1.862 -8.345 -1.959 1.00 88.94 130 VAL A N 1
ATOM 980 C CA . VAL A 1 130 ? 1.726 -9.538 -2.804 1.00 88.94 130 VAL A CA 1
ATOM 981 C C . VAL A 1 130 ? 1.727 -9.165 -4.292 1.00 88.94 130 VAL A C 1
ATOM 983 O O . VAL A 1 130 ? 2.336 -9.890 -5.073 1.00 88.94 130 VAL A O 1
ATOM 986 N N . SER A 1 131 ? 1.121 -8.038 -4.687 1.00 88.31 131 SER A N 1
ATOM 987 C CA . SER A 1 131 ? 1.146 -7.551 -6.078 1.00 88.31 131 SER A CA 1
ATOM 988 C C . SER A 1 131 ? 2.576 -7.367 -6.581 1.00 88.31 131 SER A C 1
ATOM 990 O O . SER A 1 131 ? 2.933 -7.929 -7.610 1.00 88.31 131 SER A O 1
ATOM 992 N N . ILE A 1 132 ? 3.445 -6.748 -5.773 1.00 88.50 132 ILE A N 1
ATOM 993 C CA . ILE A 1 132 ? 4.856 -6.511 -6.126 1.00 88.50 132 ILE A CA 1
ATOM 994 C C . ILE A 1 132 ? 5.597 -7.812 -6.486 1.00 88.50 132 ILE A C 1
ATOM 996 O O . ILE A 1 132 ? 6.435 -7.825 -7.393 1.00 88.50 132 ILE A O 1
ATOM 1000 N N . LEU A 1 133 ? 5.281 -8.940 -5.835 1.00 87.31 133 LEU A N 1
ATOM 1001 C CA . LEU A 1 133 ? 5.853 -10.249 -6.195 1.00 87.31 133 LEU A CA 1
ATOM 1002 C C . LEU A 1 133 ? 5.501 -10.648 -7.634 1.00 87.31 133 LEU A C 1
ATOM 1004 O O . LEU A 1 133 ? 6.317 -11.247 -8.341 1.00 87.31 133 LEU A O 1
ATOM 1008 N N . PHE A 1 134 ? 4.295 -10.295 -8.070 1.00 87.38 134 PHE A N 1
ATOM 1009 C CA . PHE A 1 134 ? 3.793 -10.513 -9.417 1.00 87.38 134 PHE A CA 1
ATOM 1010 C C . PHE A 1 134 ? 4.213 -9.439 -10.415 1.00 87.38 134 PHE A C 1
ATOM 1012 O O . PHE A 1 134 ? 3.965 -9.624 -11.601 1.00 87.38 134 PHE A O 1
ATOM 1019 N N . ASP A 1 135 ? 4.917 -8.392 -10.000 1.00 87.50 135 ASP A N 1
ATOM 1020 C CA . ASP A 1 135 ? 5.435 -7.378 -10.924 1.00 87.50 135 ASP A CA 1
ATOM 1021 C C . ASP A 1 135 ? 6.901 -7.628 -11.273 1.00 87.50 135 ASP A C 1
ATOM 1023 O O . ASP A 1 135 ? 7.370 -7.317 -12.368 1.00 87.50 135 ASP A O 1
ATOM 1027 N N . LEU A 1 136 ? 7.622 -8.331 -10.400 1.00 87.88 136 LEU A N 1
ATOM 1028 C CA . LEU A 1 136 ? 9.028 -8.674 -10.593 1.00 87.88 136 LEU A CA 1
ATOM 1029 C C . LEU A 1 136 ? 9.229 -9.730 -11.680 1.00 87.88 136 LEU A C 1
ATOM 1031 O O . LEU A 1 136 ? 8.806 -10.878 -11.527 1.00 87.88 136 LEU A O 1
ATOM 1035 N N . GLY A 1 137 ? 9.927 -9.378 -12.764 1.00 85.62 137 GLY A N 1
ATOM 1036 C CA . GLY A 1 137 ? 10.186 -10.309 -13.872 1.00 85.62 137 GLY A CA 1
ATOM 1037 C C . GLY A 1 137 ? 10.900 -11.598 -13.440 1.00 85.62 137 GLY A C 1
ATOM 1038 O O . GLY A 1 137 ? 10.619 -12.668 -13.968 1.00 85.62 137 GLY A O 1
ATOM 1039 N N . ARG A 1 138 ? 11.774 -11.516 -12.427 1.00 88.00 138 ARG A N 1
ATOM 1040 C CA . ARG A 1 138 ? 12.417 -12.667 -11.767 1.00 88.00 138 ARG A CA 1
ATOM 1041 C C . ARG A 1 138 ? 11.930 -12.800 -10.325 1.00 88.00 138 ARG A C 1
ATOM 1043 O O . ARG A 1 138 ? 12.696 -12.605 -9.384 1.00 88.00 138 ARG A O 1
ATOM 1050 N N . TRP A 1 139 ? 10.648 -13.104 -10.159 1.00 86.38 139 TRP A N 1
ATOM 1051 C CA . TRP A 1 139 ? 9.973 -13.183 -8.858 1.00 86.38 139 TRP A CA 1
ATOM 1052 C C . TRP A 1 139 ? 10.645 -14.150 -7.863 1.00 86.38 139 TRP A C 1
ATOM 1054 O O . TRP A 1 139 ? 10.673 -13.880 -6.665 1.00 86.38 139 TRP A O 1
ATOM 1064 N N . TRP A 1 140 ? 11.290 -15.222 -8.341 1.00 86.81 140 TRP A N 1
ATOM 1065 C CA . TRP A 1 140 ? 12.048 -16.165 -7.502 1.00 86.81 140 TRP A CA 1
ATOM 1066 C C . TRP A 1 140 ? 13.273 -15.552 -6.804 1.00 86.81 140 TRP A C 1
ATOM 1068 O O . TRP A 1 140 ? 13.764 -16.127 -5.838 1.00 86.81 140 TRP A O 1
ATOM 1078 N N . ASN A 1 141 ? 13.766 -14.393 -7.252 1.00 90.12 141 ASN A N 1
ATOM 1079 C CA . ASN A 1 141 ? 14.890 -13.683 -6.630 1.00 90.12 141 ASN A CA 1
ATOM 1080 C C . ASN A 1 141 ? 14.453 -12.687 -5.544 1.00 90.12 141 ASN A C 1
ATOM 1082 O O . ASN A 1 141 ? 15.301 -11.987 -4.995 1.00 90.12 141 ASN A O 1
ATOM 1086 N N . PHE A 1 142 ? 13.157 -12.595 -5.231 1.00 85.75 142 PHE A N 1
ATOM 1087 C CA . PHE A 1 142 ? 12.636 -11.619 -4.271 1.00 85.75 142 PHE A CA 1
ATOM 1088 C C . PHE A 1 142 ? 13.326 -11.687 -2.899 1.00 85.75 142 PHE A C 1
ATOM 1090 O O . PHE A 1 142 ? 13.605 -10.658 -2.289 1.00 85.75 142 PHE A O 1
ATOM 1097 N N . TRP A 1 143 ? 13.683 -12.891 -2.444 1.00 85.94 143 TRP A N 1
ATOM 1098 C CA . TRP A 1 143 ? 14.346 -13.108 -1.156 1.00 85.94 143 TRP A CA 1
ATOM 1099 C C . TRP A 1 143 ? 15.709 -12.408 -1.026 1.00 85.94 143 TRP A C 1
ATOM 1101 O O . TRP A 1 143 ? 16.144 -12.154 0.097 1.00 85.94 143 TRP A O 1
ATOM 1111 N N . HIS A 1 144 ? 16.366 -12.044 -2.136 1.00 88.75 144 HIS A N 1
ATOM 1112 C CA . HIS A 1 144 ? 17.622 -11.291 -2.103 1.00 88.75 144 HIS A CA 1
ATOM 1113 C C . HIS A 1 144 ? 17.482 -9.941 -1.394 1.00 88.75 144 HIS A C 1
ATOM 1115 O O . HIS A 1 144 ? 18.433 -9.502 -0.758 1.00 88.75 144 HIS A O 1
ATOM 1121 N N . VAL A 1 145 ? 16.304 -9.308 -1.440 1.00 87.62 145 VAL A N 1
ATOM 1122 C CA . VAL A 1 145 ? 16.058 -8.020 -0.767 1.00 87.62 145 VAL A CA 1
ATOM 1123 C C . VAL A 1 145 ? 16.273 -8.119 0.747 1.00 87.62 145 VAL A C 1
ATOM 1125 O O . VAL A 1 145 ? 16.722 -7.160 1.367 1.00 87.62 145 VAL A O 1
ATOM 1128 N N . PHE A 1 146 ? 16.006 -9.279 1.351 1.00 86.69 146 PHE A N 1
ATOM 1129 C CA . PHE A 1 146 ? 16.136 -9.471 2.799 1.00 86.69 146 PHE A CA 1
ATOM 1130 C C . PHE A 1 146 ? 17.520 -9.948 3.231 1.00 86.69 146 PHE A C 1
ATOM 1132 O O . PHE A 1 146 ? 17.809 -9.989 4.427 1.00 86.69 146 PHE A O 1
ATOM 1139 N N . PHE A 1 147 ? 18.375 -10.335 2.283 1.00 88.69 147 PHE A N 1
ATOM 1140 C CA . PHE A 1 147 ? 19.677 -10.893 2.600 1.00 88.69 147 PHE A CA 1
ATOM 1141 C C . PHE A 1 147 ? 20.758 -9.799 2.545 1.00 88.69 147 PHE A C 1
ATOM 1143 O O . PHE A 1 147 ? 20.935 -9.179 1.494 1.00 88.69 147 PHE A O 1
ATOM 1150 N N . PRO A 1 148 ? 21.533 -9.571 3.627 1.00 85.12 148 PRO A N 1
ATOM 1151 C CA . PRO A 1 148 ? 22.470 -8.445 3.713 1.00 85.12 148 PRO A CA 1
ATOM 1152 C C . PRO A 1 148 ? 23.510 -8.389 2.589 1.00 85.12 148 PRO A C 1
ATOM 1154 O O . PRO A 1 148 ? 23.942 -7.309 2.206 1.00 85.12 148 PRO A O 1
ATOM 1157 N N . THR A 1 149 ? 23.899 -9.537 2.031 1.00 87.25 149 THR A N 1
ATOM 1158 C CA . THR A 1 149 ? 24.888 -9.618 0.943 1.00 87.25 149 THR A CA 1
ATOM 1159 C C . THR A 1 149 ? 24.416 -8.963 -0.356 1.00 87.25 149 THR A C 1
ATOM 1161 O O . THR A 1 149 ? 25.246 -8.501 -1.132 1.00 87.25 149 THR A O 1
ATOM 1164 N N . TYR A 1 150 ? 23.104 -8.909 -0.598 1.00 85.25 150 TYR A N 1
ATOM 1165 C CA . TYR A 1 150 ? 22.518 -8.332 -1.814 1.00 85.25 150 TYR A CA 1
ATOM 1166 C C . TYR A 1 150 ? 21.852 -6.970 -1.565 1.00 85.25 150 TYR A C 1
ATOM 1168 O O . TYR A 1 150 ? 21.260 -6.394 -2.479 1.00 85.25 150 TYR A O 1
ATOM 1176 N N . ALA A 1 151 ? 21.938 -6.449 -0.339 1.00 84.81 151 ALA A N 1
ATOM 1177 C CA . ALA A 1 151 ? 21.347 -5.176 0.042 1.00 84.81 151 ALA A CA 1
ATOM 1178 C C . ALA A 1 151 ? 22.071 -3.997 -0.629 1.00 84.81 151 ALA A C 1
ATOM 1180 O O . ALA A 1 151 ? 23.298 -3.910 -0.595 1.00 84.81 151 ALA A O 1
ATOM 1181 N N . GLN A 1 152 ? 21.303 -3.056 -1.189 1.00 89.31 152 GLN A N 1
ATOM 1182 C CA . GLN A 1 152 ? 21.825 -1.814 -1.768 1.00 89.31 152 GLN A CA 1
ATOM 1183 C C . GLN A 1 152 ? 21.178 -0.596 -1.088 1.00 89.31 152 GLN A C 1
ATOM 1185 O O . GLN A 1 152 ? 20.145 -0.116 -1.559 1.00 89.31 152 GLN A O 1
ATOM 1190 N N . PRO A 1 153 ? 21.779 -0.061 -0.008 1.00 86.75 153 PRO A N 1
ATOM 1191 C CA . PRO A 1 153 ? 21.219 1.060 0.751 1.00 86.75 153 PRO A CA 1
ATOM 1192 C C . PRO A 1 153 ? 21.081 2.366 -0.042 1.00 86.75 153 PRO A C 1
ATOM 1194 O O . PRO A 1 153 ? 20.295 3.223 0.337 1.00 86.75 153 PRO A O 1
ATOM 1197 N N . ALA A 1 154 ? 21.817 2.524 -1.147 1.00 87.88 154 ALA A N 1
ATOM 1198 C CA . ALA A 1 154 ? 21.703 3.698 -2.015 1.00 87.88 154 ALA A CA 1
ATOM 1199 C C . ALA A 1 154 ? 20.471 3.659 -2.944 1.00 87.88 154 ALA A C 1
ATOM 1201 O O . ALA A 1 154 ? 20.191 4.634 -3.640 1.00 87.88 154 ALA A O 1
ATOM 1202 N N . SER A 1 155 ? 19.753 2.532 -3.004 1.00 89.81 155 SER A N 1
ATOM 1203 C CA . SER A 1 155 ? 18.585 2.372 -3.866 1.00 89.81 155 SER A CA 1
ATOM 1204 C C . SER A 1 155 ? 17.307 2.793 -3.150 1.00 89.81 155 SER A C 1
ATOM 1206 O O . SER A 1 155 ? 16.928 2.211 -2.134 1.00 89.81 155 SER A O 1
ATOM 1208 N N . VAL A 1 156 ? 16.571 3.721 -3.762 1.00 90.69 156 VAL A N 1
ATOM 1209 C CA . VAL A 1 156 ? 15.231 4.123 -3.307 1.00 90.69 156 VAL A CA 1
ATOM 1210 C C . VAL A 1 156 ? 14.284 2.917 -3.258 1.00 90.69 156 VAL A C 1
ATOM 1212 O O . VAL A 1 156 ? 13.463 2.795 -2.355 1.00 90.69 156 VAL A O 1
ATOM 1215 N N . MET A 1 157 ? 14.428 1.967 -4.188 1.00 89.88 157 MET A N 1
ATOM 1216 C CA . MET A 1 157 ? 13.588 0.765 -4.212 1.00 89.88 157 MET A CA 1
ATOM 1217 C C . MET A 1 157 ? 13.896 -0.208 -3.081 1.00 89.88 157 MET A C 1
ATOM 1219 O O . MET A 1 157 ? 12.994 -0.888 -2.597 1.00 89.88 157 MET A O 1
ATOM 1223 N N . PHE A 1 158 ? 15.151 -0.254 -2.635 1.00 91.25 158 PHE A N 1
ATOM 1224 C CA . PHE A 1 158 ? 15.530 -1.051 -1.477 1.00 91.25 158 PHE A CA 1
ATOM 1225 C C . PHE A 1 158 ? 14.926 -0.473 -0.190 1.00 91.25 158 PHE A C 1
ATOM 1227 O O . PHE A 1 158 ? 14.340 -1.216 0.596 1.00 91.25 158 PHE A O 1
ATOM 1234 N N . GLU A 1 159 ? 14.989 0.850 -0.014 1.00 92.31 159 GLU A N 1
ATOM 1235 C CA . GLU A 1 159 ? 14.355 1.536 1.117 1.00 92.31 159 GLU A CA 1
ATOM 1236 C C . GLU A 1 159 ? 12.839 1.294 1.148 1.00 92.31 159 GLU A C 1
ATOM 1238 O O . GLU A 1 159 ? 12.307 0.882 2.181 1.00 92.31 159 GLU A O 1
ATOM 1243 N N . VAL A 1 160 ? 12.152 1.485 0.015 1.00 91.50 160 VAL A N 1
ATOM 1244 C CA . VAL A 1 160 ? 10.701 1.263 -0.093 1.00 91.50 160 VAL A CA 1
ATOM 1245 C C . VAL A 1 160 ? 10.344 -0.180 0.261 1.00 91.50 160 VAL A C 1
ATOM 1247 O O . VAL A 1 160 ? 9.444 -0.399 1.071 1.00 91.50 160 VAL A O 1
ATOM 1250 N N . ALA A 1 161 ? 11.062 -1.169 -0.283 1.00 91.44 161 ALA A N 1
ATOM 1251 C CA . ALA A 1 161 ? 10.778 -2.578 -0.023 1.00 91.44 161 ALA A CA 1
ATOM 1252 C C . ALA A 1 161 ? 10.929 -2.945 1.463 1.00 91.44 161 ALA A C 1
ATOM 1254 O O . ALA A 1 161 ? 10.066 -3.630 2.022 1.00 91.44 161 ALA A O 1
ATOM 1255 N N . LEU A 1 162 ? 11.985 -2.462 2.127 1.00 91.50 162 LEU A N 1
ATOM 1256 C CA . LEU A 1 162 ? 12.185 -2.691 3.558 1.00 91.50 162 LEU A CA 1
ATOM 1257 C C . LEU A 1 162 ? 11.129 -1.985 4.407 1.00 91.50 162 LEU A C 1
ATOM 1259 O O . LEU A 1 162 ? 10.571 -2.602 5.314 1.00 91.50 162 LEU A O 1
ATOM 1263 N N . CYS A 1 163 ? 10.829 -0.720 4.107 1.00 92.19 163 CYS A N 1
ATOM 1264 C CA . CYS A 1 163 ? 9.858 0.061 4.867 1.00 92.19 163 CYS A CA 1
ATOM 1265 C C . CYS A 1 163 ? 8.448 -0.523 4.751 1.00 92.19 163 CYS A C 1
ATOM 1267 O O . CYS A 1 163 ? 7.780 -0.680 5.770 1.00 92.19 163 CYS A O 1
ATOM 1269 N N . VAL A 1 164 ? 8.011 -0.904 3.545 1.00 91.69 164 VAL A N 1
ATOM 1270 C CA . VAL A 1 164 ? 6.695 -1.528 3.328 1.00 91.69 164 VAL A CA 1
ATOM 1271 C C . VAL A 1 164 ? 6.624 -2.896 4.008 1.00 91.69 164 VAL A C 1
ATOM 1273 O O . VAL A 1 164 ? 5.649 -3.176 4.704 1.00 91.69 164 VAL A O 1
ATOM 1276 N N . THR A 1 165 ? 7.668 -3.725 3.896 1.00 91.81 165 THR A N 1
ATOM 1277 C CA . THR A 1 165 ? 7.694 -5.037 4.566 1.00 91.81 165 THR A CA 1
ATOM 1278 C C . THR A 1 165 ? 7.631 -4.883 6.086 1.00 91.81 165 THR A C 1
ATOM 1280 O O . THR A 1 165 ? 6.818 -5.532 6.745 1.00 91.81 165 THR A O 1
ATOM 1283 N N . ALA A 1 166 ? 8.451 -3.996 6.655 1.00 93.19 166 ALA A N 1
ATOM 1284 C CA . ALA A 1 166 ? 8.426 -3.700 8.082 1.00 93.19 166 ALA A CA 1
ATOM 1285 C C . ALA A 1 166 ? 7.063 -3.145 8.513 1.00 93.19 166 ALA A C 1
ATOM 1287 O O . ALA A 1 166 ? 6.545 -3.545 9.552 1.00 93.19 166 ALA A O 1
ATOM 1288 N N . TYR A 1 167 ? 6.451 -2.278 7.705 1.00 92.25 167 TYR A N 1
ATOM 1289 C CA . TYR A 1 167 ? 5.153 -1.691 8.010 1.00 92.25 167 TYR A CA 1
ATOM 1290 C C . TYR A 1 167 ? 4.038 -2.738 8.040 1.00 92.25 167 TYR A C 1
ATOM 1292 O O . TYR A 1 167 ? 3.260 -2.769 8.991 1.00 92.25 167 TYR A O 1
ATOM 1300 N N . VAL A 1 168 ? 3.998 -3.653 7.068 1.00 92.38 168 VAL A N 1
ATOM 1301 C CA . VAL A 1 168 ? 3.051 -4.778 7.068 1.00 92.38 168 VAL A CA 1
ATOM 1302 C C . VAL A 1 168 ? 3.218 -5.630 8.325 1.00 92.38 168 VAL A C 1
ATOM 1304 O O . VAL A 1 168 ? 2.226 -5.955 8.974 1.00 92.38 168 VAL A O 1
ATOM 1307 N N . LEU A 1 169 ? 4.455 -5.942 8.726 1.00 92.12 169 LEU A N 1
ATOM 1308 C CA . LEU A 1 169 ? 4.716 -6.683 9.964 1.00 92.12 169 LEU A CA 1
ATOM 1309 C C . LEU A 1 169 ? 4.225 -5.927 11.205 1.00 92.12 169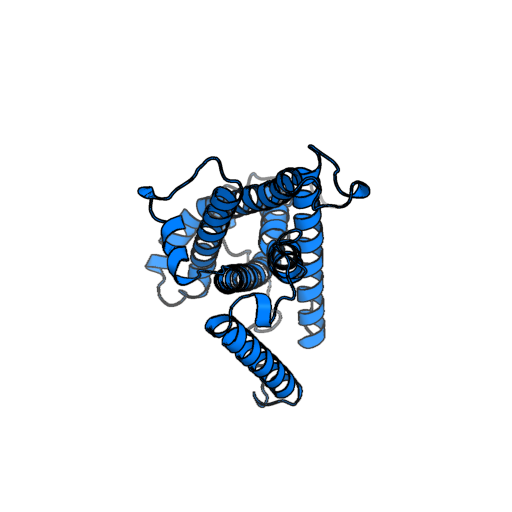 LEU A C 1
ATOM 1311 O O . LEU A 1 169 ? 3.583 -6.523 12.068 1.00 92.12 169 LEU A O 1
ATOM 1315 N N . VAL A 1 170 ? 4.489 -4.621 11.284 1.00 91.75 170 VAL A N 1
ATOM 1316 C CA . VAL A 1 170 ? 4.012 -3.761 12.375 1.00 91.75 170 VAL A CA 1
ATOM 1317 C C . VAL A 1 170 ? 2.485 -3.755 12.434 1.00 91.75 170 VAL A C 1
ATOM 1319 O O . VAL A 1 170 ? 1.936 -3.959 13.513 1.00 91.75 170 VAL A O 1
ATOM 1322 N N . MET A 1 171 ? 1.796 -3.624 11.298 1.00 90.25 171 MET A N 1
ATOM 1323 C CA . MET A 1 171 ? 0.331 -3.663 11.255 1.00 90.25 171 MET A CA 1
ATOM 1324 C C . MET A 1 171 ? -0.228 -5.021 11.690 1.00 90.25 171 MET A C 1
ATOM 1326 O O . MET A 1 171 ? -1.207 -5.071 12.433 1.00 90.25 171 MET A O 1
ATOM 1330 N N . TRP A 1 172 ? 0.393 -6.135 11.288 1.00 90.00 172 TRP A N 1
ATOM 1331 C CA . TRP A 1 172 ? -0.013 -7.463 11.762 1.00 90.00 172 TRP A CA 1
ATOM 1332 C C . TRP A 1 172 ? 0.148 -7.602 13.279 1.00 90.00 172 TRP A C 1
ATOM 1334 O O . TRP A 1 172 ? -0.718 -8.180 13.940 1.00 90.00 172 TRP A O 1
ATOM 1344 N N . ILE A 1 173 ? 1.220 -7.044 13.848 1.00 88.31 173 ILE A N 1
ATOM 1345 C CA . ILE A 1 173 ? 1.444 -7.017 15.299 1.00 88.31 173 ILE A CA 1
ATOM 1346 C C . ILE A 1 173 ? 0.417 -6.117 15.997 1.00 88.31 173 ILE A C 1
ATOM 1348 O O . ILE A 1 173 ? -0.115 -6.496 17.040 1.00 88.31 173 ILE A O 1
ATOM 1352 N N . GLU A 1 174 ? 0.106 -4.956 15.425 1.00 85.19 174 GLU A N 1
ATOM 1353 C CA . GLU A 1 174 ? -0.896 -4.023 15.945 1.00 85.19 174 GLU A CA 1
ATOM 1354 C C . GLU A 1 174 ? -2.309 -4.623 15.919 1.00 85.19 174 GLU A C 1
ATOM 1356 O O . GLU A 1 174 ? -3.096 -4.411 16.843 1.00 85.19 174 GLU A O 1
ATOM 1361 N N . PHE A 1 175 ? -2.611 -5.441 14.909 1.00 84.75 175 PHE A N 1
ATOM 1362 C CA . PHE A 1 175 ? -3.887 -6.139 14.775 1.00 84.75 175 PHE A CA 1
ATOM 1363 C C . PHE A 1 175 ? -3.989 -7.415 15.632 1.00 84.75 175 PHE A C 1
ATOM 1365 O O . PHE A 1 175 ? -5.088 -7.834 16.004 1.00 84.75 175 PHE A O 1
ATOM 1372 N N . ALA A 1 176 ? -2.868 -8.030 16.020 1.00 84.62 176 ALA A N 1
ATOM 1373 C CA . ALA A 1 176 ? -2.849 -9.284 16.778 1.00 84.62 176 ALA A CA 1
ATOM 1374 C C . ALA A 1 176 ? -3.679 -9.291 18.090 1.00 84.62 176 ALA A C 1
ATOM 1376 O O . ALA A 1 176 ? -4.359 -10.293 18.338 1.00 84.62 176 ALA A O 1
ATOM 1377 N N . PRO A 1 177 ? -3.717 -8.229 18.930 1.00 77.38 177 PRO A N 1
ATOM 1378 C CA . PRO A 1 177 ? -4.572 -8.186 20.118 1.00 77.38 177 PRO A CA 1
ATOM 1379 C C . PRO A 1 177 ? -6.066 -8.356 19.820 1.00 77.38 177 PRO A C 1
ATOM 1381 O O . PRO A 1 177 ? -6.779 -8.867 20.679 1.00 77.38 177 PRO A O 1
ATOM 1384 N N . ALA A 1 178 ? -6.535 -7.938 18.637 1.00 75.56 178 ALA A N 1
ATOM 1385 C CA . ALA A 1 178 ? -7.935 -8.071 18.232 1.00 75.56 178 ALA A CA 1
ATOM 1386 C C . ALA A 1 178 ? -8.306 -9.523 17.891 1.00 75.56 178 ALA A C 1
ATOM 1388 O O . ALA A 1 178 ? -9.446 -9.935 18.076 1.00 75.56 178 ALA A O 1
ATOM 1389 N N . VAL A 1 179 ? -7.342 -10.320 17.422 1.00 76.06 179 VAL A N 1
ATOM 1390 C CA . VAL A 1 179 ? -7.538 -11.748 17.117 1.00 76.06 179 VAL A CA 1
ATOM 1391 C C . VAL A 1 179 ? -7.351 -12.614 18.370 1.00 76.06 179 VAL A C 1
ATOM 1393 O O . VAL A 1 179 ? -7.959 -13.674 18.519 1.00 76.06 179 VAL A O 1
ATOM 1396 N N . MET A 1 180 ? -6.519 -12.158 19.305 1.00 74.12 180 MET A N 1
ATOM 1397 C CA . MET A 1 180 ? -6.047 -12.928 20.455 1.00 74.12 180 MET A CA 1
ATOM 1398 C C . MET A 1 180 ? -6.896 -12.757 21.727 1.00 74.12 180 MET A C 1
ATOM 1400 O O . MET A 1 180 ? -6.404 -12.922 22.845 1.00 74.12 180 MET A O 1
ATOM 1404 N N . ASP A 1 181 ? -8.198 -12.497 21.597 1.00 68.56 181 ASP A N 1
ATOM 1405 C CA . ASP A 1 181 ? -9.099 -12.339 22.752 1.00 68.56 181 ASP A CA 1
ATOM 1406 C C . ASP A 1 181 ? -9.164 -13.577 23.666 1.00 68.56 181 ASP A C 1
ATOM 1408 O O . ASP A 1 181 ? -9.527 -13.476 24.837 1.00 68.56 181 ASP A O 1
ATOM 1412 N N . ARG A 1 182 ? -8.746 -14.746 23.167 1.00 70.06 182 ARG A N 1
ATOM 1413 C CA . ARG A 1 182 ? -8.704 -16.005 23.926 1.00 70.06 182 ARG A CA 1
ATOM 1414 C C . ARG A 1 182 ? -7.498 -16.138 24.867 1.00 70.06 182 ARG A C 1
ATOM 1416 O O . ARG A 1 182 ? -7.533 -17.004 25.737 1.00 70.06 182 ARG A O 1
ATOM 1423 N N . TRP A 1 183 ? -6.449 -15.314 24.734 1.00 73.06 183 TRP A N 1
ATOM 1424 C CA . TRP A 1 183 ? -5.217 -15.412 25.539 1.00 73.06 183 TRP A CA 1
ATOM 1425 C C . TRP A 1 183 ? -4.885 -14.094 26.273 1.00 73.06 183 TRP A C 1
ATOM 1427 O O . TRP A 1 183 ? -4.078 -13.285 25.799 1.00 73.06 183 TRP A O 1
ATOM 1437 N N . PRO A 1 184 ? -5.443 -13.874 27.480 1.00 72.44 184 PRO A N 1
ATOM 1438 C CA . PRO A 1 184 ? -5.365 -12.585 28.176 1.00 72.44 184 PRO A CA 1
ATOM 1439 C C . PRO A 1 184 ? -3.943 -12.199 28.623 1.00 72.44 184 PRO A C 1
ATOM 1441 O O . PRO A 1 184 ? -3.602 -11.015 28.663 1.00 72.44 184 PRO A O 1
ATOM 1444 N N . GLY A 1 185 ? -3.084 -13.180 28.924 1.00 74.19 185 GLY A N 1
ATOM 1445 C CA . GLY A 1 185 ? -1.704 -12.931 29.358 1.00 74.19 185 GLY A CA 1
ATOM 1446 C C . GLY A 1 185 ? -0.815 -12.331 28.264 1.00 74.19 185 GLY A C 1
ATOM 1447 O O . GLY A 1 185 ? -0.010 -11.440 28.540 1.00 74.19 185 GLY A O 1
ATOM 1448 N N . LEU A 1 186 ? -0.987 -12.776 27.015 1.00 72.88 186 LEU A N 1
ATOM 1449 C CA . LEU A 1 186 ? -0.231 -12.259 25.873 1.00 72.88 186 LEU A CA 1
ATOM 1450 C C . LEU A 1 186 ? -0.787 -10.903 25.414 1.00 72.88 186 LEU A C 1
ATOM 1452 O O . LEU A 1 186 ? -0.009 -9.996 25.127 1.00 72.88 186 LEU A O 1
ATOM 1456 N N . LYS A 1 187 ? -2.113 -10.713 25.490 1.00 75.75 187 LYS A N 1
ATO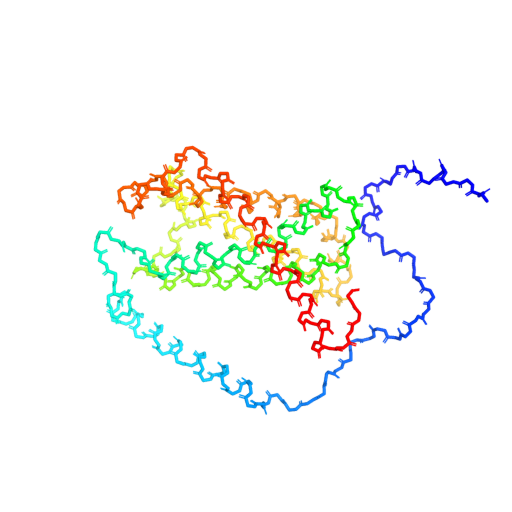M 1457 C CA . LYS A 1 187 ? -2.784 -9.428 25.231 1.00 75.75 187 LYS A CA 1
ATOM 1458 C C . LYS A 1 187 ? -2.237 -8.295 26.108 1.00 75.75 187 LYS A C 1
ATOM 1460 O O . LYS A 1 187 ? -1.911 -7.236 25.586 1.00 75.75 187 LYS A O 1
ATOM 1465 N N . LYS A 1 188 ? -2.052 -8.533 27.415 1.00 74.06 188 LYS A N 1
ATOM 1466 C CA . LYS A 1 188 ? -1.534 -7.520 28.360 1.00 74.06 188 LYS A CA 1
ATOM 1467 C C . LYS A 1 188 ? -0.064 -7.149 28.124 1.00 74.06 188 LYS A C 1
ATOM 1469 O O . LYS A 1 188 ? 0.337 -6.019 28.389 1.00 74.06 188 LYS A O 1
ATOM 1474 N N . LYS A 1 189 ? 0.764 -8.096 27.667 1.00 78.00 189 LYS A N 1
ATOM 1475 C CA . LYS A 1 189 ? 2.157 -7.799 27.288 1.00 78.00 189 LYS A CA 1
ATOM 1476 C C . LYS A 1 189 ? 2.204 -6.998 25.992 1.00 78.00 189 LYS A C 1
ATOM 1478 O O . LYS A 1 189 ? 2.939 -6.020 25.912 1.00 78.00 189 LYS A O 1
ATOM 1483 N N . LEU A 1 190 ? 1.392 -7.395 25.015 1.00 78.38 190 LEU A N 1
ATOM 1484 C CA . LEU A 1 190 ? 1.350 -6.757 23.708 1.00 78.38 190 LEU A CA 1
ATOM 1485 C C . LEU A 1 190 ? 0.799 -5.329 23.797 1.00 78.38 190 LEU A C 1
ATOM 1487 O O . LEU A 1 190 ? 1.379 -4.430 23.205 1.00 78.38 190 LEU A O 1
ATOM 1491 N N . SER A 1 191 ? -0.222 -5.086 24.627 1.00 75.12 191 SER A N 1
ATOM 1492 C CA . SER A 1 191 ? -0.798 -3.748 24.813 1.00 75.12 191 SER A CA 1
ATOM 1493 C C . SER A 1 191 ? 0.200 -2.717 25.342 1.00 75.12 191 SER A C 1
ATOM 1495 O O . SER A 1 191 ? 0.149 -1.562 24.943 1.00 75.12 191 SER A O 1
ATOM 1497 N N . LYS A 1 192 ? 1.159 -3.130 26.182 1.00 77.50 192 LYS A N 1
ATOM 1498 C CA . LYS A 1 192 ? 2.244 -2.246 26.642 1.00 77.50 192 LYS A CA 1
ATOM 1499 C C . LYS A 1 192 ? 3.238 -1.894 25.535 1.00 77.50 192 LYS A C 1
ATOM 1501 O O . LYS A 1 192 ? 3.830 -0.822 25.567 1.00 77.50 192 LYS A O 1
ATOM 1506 N N . LEU A 1 193 ? 3.434 -2.800 24.579 1.00 81.69 193 LEU A N 1
ATOM 1507 C CA . LEU A 1 193 ? 4.332 -2.608 23.440 1.00 81.69 193 LEU A CA 1
ATOM 1508 C C . LEU A 1 193 ? 3.658 -1.858 22.281 1.00 81.69 193 LEU A C 1
ATOM 1510 O O . LEU A 1 193 ? 4.362 -1.273 21.462 1.00 81.69 193 LEU A O 1
ATOM 1514 N N . LEU A 1 194 ? 2.320 -1.829 22.220 1.00 81.69 194 LEU A N 1
ATOM 1515 C CA . LEU A 1 194 ? 1.563 -1.186 21.137 1.00 81.69 194 LEU A CA 1
ATOM 1516 C C . LEU A 1 194 ? 1.935 0.282 20.933 1.00 81.69 194 LEU A C 1
ATOM 1518 O O . LEU A 1 194 ? 2.007 0.714 19.792 1.00 81.69 194 LEU A O 1
ATOM 1522 N N . PHE A 1 195 ? 2.226 1.038 21.996 1.00 80.31 195 PHE A N 1
ATOM 1523 C CA . PHE A 1 195 ? 2.626 2.443 21.855 1.00 80.31 195 PHE A CA 1
ATOM 1524 C C . PHE A 1 195 ? 3.851 2.616 20.939 1.00 80.31 195 PHE A C 1
ATOM 1526 O O . PHE A 1 195 ? 3.882 3.511 20.097 1.00 80.31 195 PHE A O 1
ATOM 1533 N N . PHE A 1 196 ? 4.837 1.720 21.053 1.00 85.50 196 PHE A N 1
ATOM 1534 C CA . PHE A 1 196 ? 6.014 1.728 20.185 1.00 85.50 196 PHE A CA 1
ATOM 1535 C C . PHE A 1 196 ? 5.657 1.371 18.735 1.00 85.50 196 PHE A C 1
ATOM 1537 O O . PHE A 1 196 ? 6.137 2.010 17.800 1.00 85.50 196 PHE A O 1
ATOM 1544 N N . PHE A 1 197 ? 4.773 0.390 18.542 1.00 84.88 197 PHE A N 1
ATOM 1545 C CA . PHE A 1 197 ? 4.311 -0.013 17.213 1.00 84.88 197 PHE A CA 1
ATOM 1546 C C . PHE A 1 197 ? 3.470 1.065 16.524 1.00 84.88 197 PHE A C 1
ATOM 1548 O O . PHE A 1 197 ? 3.645 1.264 15.329 1.00 84.88 197 PHE A O 1
ATOM 1555 N N . ILE A 1 198 ? 2.657 1.825 17.261 1.00 82.62 198 ILE A N 1
ATOM 1556 C CA . ILE A 1 198 ? 1.906 2.970 16.723 1.00 82.62 198 ILE A CA 1
ATOM 1557 C C . ILE A 1 198 ? 2.871 4.048 16.211 1.00 82.62 198 ILE A C 1
ATOM 1559 O O . ILE A 1 198 ? 2.684 4.577 15.118 1.00 82.62 198 ILE A O 1
ATOM 1563 N N . ALA A 1 199 ? 3.945 4.344 16.953 1.00 85.44 199 ALA A N 1
ATOM 1564 C CA . ALA A 1 199 ? 4.961 5.296 16.502 1.00 85.44 199 ALA A CA 1
ATOM 1565 C C . ALA A 1 199 ? 5.658 4.825 15.211 1.00 85.44 199 ALA A C 1
ATOM 1567 O O . ALA A 1 199 ? 5.813 5.605 14.268 1.00 85.44 199 ALA A O 1
ATOM 1568 N N . LEU A 1 200 ? 6.013 3.537 15.126 1.00 88.50 200 LEU A N 1
ATOM 1569 C CA . LEU A 1 200 ? 6.532 2.940 13.890 1.00 88.50 200 LEU A CA 1
ATOM 1570 C C . LEU A 1 200 ? 5.499 2.943 12.756 1.00 88.50 200 LEU A C 1
ATOM 1572 O O . LEU A 1 200 ? 5.865 3.154 11.603 1.00 88.50 200 LEU A O 1
ATOM 1576 N N . GLY A 1 201 ? 4.220 2.764 13.081 1.00 84.81 201 GLY A N 1
ATOM 1577 C CA . GLY A 1 201 ? 3.100 2.812 12.146 1.00 84.81 201 GLY A CA 1
ATOM 1578 C C . GLY A 1 201 ? 2.858 4.198 11.545 1.00 84.81 201 GLY A C 1
ATOM 1579 O O . GLY A 1 201 ? 2.252 4.294 10.485 1.00 84.81 201 GLY A O 1
ATOM 1580 N N . VAL A 1 202 ? 3.370 5.266 12.163 1.00 87.06 202 VAL A N 1
ATOM 1581 C CA . VAL A 1 202 ? 3.396 6.618 11.576 1.00 87.06 202 VAL A CA 1
ATOM 1582 C C . VAL A 1 202 ? 4.703 6.865 10.817 1.00 87.06 202 VAL A C 1
ATOM 1584 O O . VAL A 1 202 ? 4.693 7.454 9.733 1.00 87.06 202 VAL A O 1
ATOM 1587 N N . LEU A 1 203 ? 5.832 6.398 11.354 1.00 91.31 203 LEU A N 1
ATOM 1588 C CA . LEU A 1 203 ? 7.155 6.615 10.770 1.00 91.31 203 LEU A CA 1
ATOM 1589 C C . LEU A 1 203 ? 7.338 5.884 9.431 1.00 91.31 203 LEU A C 1
ATOM 1591 O O . LEU A 1 203 ? 7.725 6.508 8.444 1.00 91.31 203 LEU A O 1
ATOM 1595 N N . LEU A 1 204 ? 7.057 4.578 9.383 1.00 92.25 204 LEU A N 1
ATOM 1596 C CA . LEU A 1 204 ? 7.354 3.736 8.219 1.00 92.25 204 LEU A CA 1
ATOM 1597 C C . LEU A 1 204 ? 6.552 4.141 6.967 1.00 92.25 204 LEU A C 1
ATOM 1599 O O . LEU A 1 204 ? 7.171 4.244 5.904 1.00 92.25 204 LEU A O 1
ATOM 1603 N N . PRO A 1 205 ? 5.238 4.449 7.052 1.00 90.38 205 PRO A N 1
ATOM 1604 C CA . PRO A 1 205 ? 4.486 4.981 5.915 1.00 90.38 205 PRO A CA 1
ATOM 1605 C C . PRO A 1 205 ? 5.008 6.320 5.420 1.00 90.38 205 PRO A C 1
ATOM 1607 O O . PRO A 1 205 ? 5.126 6.531 4.216 1.00 90.38 205 PRO A O 1
ATOM 1610 N N . THR A 1 206 ? 5.381 7.204 6.350 1.00 92.00 206 THR A N 1
ATOM 1611 C CA . THR A 1 206 ? 5.960 8.508 6.011 1.00 92.00 206 THR A CA 1
ATOM 1612 C C . THR A 1 206 ? 7.246 8.337 5.204 1.00 92.00 206 THR A C 1
ATOM 1614 O O . THR A 1 206 ? 7.418 9.001 4.183 1.00 92.00 206 THR A O 1
ATOM 1617 N N . MET A 1 207 ? 8.118 7.408 5.615 1.00 93.00 207 MET A N 1
ATOM 1618 C CA . MET A 1 207 ? 9.347 7.093 4.887 1.00 93.00 207 MET A CA 1
ATOM 1619 C C . MET A 1 207 ? 9.039 6.572 3.482 1.00 93.00 207 MET A C 1
ATOM 1621 O O . MET A 1 207 ? 9.380 7.239 2.508 1.00 93.00 207 MET A O 1
ATOM 1625 N N . HIS A 1 208 ? 8.329 5.447 3.340 1.00 92.19 208 HIS A N 1
ATOM 1626 C CA . HIS A 1 208 ? 8.186 4.838 2.015 1.00 92.19 208 HIS A CA 1
ATOM 1627 C C . HIS A 1 208 ? 7.337 5.669 1.042 1.00 92.19 208 HIS A C 1
ATOM 1629 O O . HIS A 1 208 ? 7.645 5.671 -0.147 1.00 92.19 208 HIS A O 1
ATOM 1635 N N . GLN A 1 209 ? 6.302 6.387 1.503 1.00 91.62 209 GLN A N 1
ATOM 1636 C CA . GLN A 1 209 ? 5.514 7.271 0.631 1.00 91.62 209 GLN A CA 1
ATOM 1637 C C . GLN A 1 209 ? 6.365 8.444 0.127 1.00 91.62 209 GLN A C 1
ATOM 1639 O O . GLN A 1 209 ? 6.298 8.797 -1.049 1.00 91.62 209 GLN A O 1
ATOM 1644 N N . SER A 1 210 ? 7.238 9.001 0.973 1.00 92.69 210 SER A N 1
ATOM 1645 C CA . SER A 1 210 ? 8.190 10.027 0.536 1.00 92.69 210 SER A CA 1
ATOM 1646 C C . SER A 1 210 ? 9.230 9.471 -0.449 1.00 92.69 210 SER A C 1
ATOM 1648 O O . SER A 1 210 ? 9.510 10.107 -1.468 1.00 92.69 210 SER A O 1
ATOM 1650 N N . SER A 1 211 ? 9.733 8.252 -0.220 1.00 92.25 211 SER A N 1
ATOM 1651 C CA . SER A 1 211 ? 10.677 7.574 -1.115 1.00 92.25 211 SER A CA 1
ATOM 1652 C C . SER A 1 211 ? 10.047 7.231 -2.468 1.00 92.25 211 SER A C 1
ATOM 1654 O O . SER A 1 211 ? 10.705 7.401 -3.491 1.00 92.25 211 SER A O 1
ATOM 1656 N N . LEU A 1 212 ? 8.762 6.856 -2.523 1.00 90.88 212 LEU A N 1
ATOM 1657 C CA . LEU A 1 212 ? 8.015 6.710 -3.783 1.00 90.88 212 LEU A CA 1
ATOM 1658 C C . LEU A 1 212 ? 7.934 8.030 -4.571 1.00 90.88 212 LEU A C 1
ATOM 1660 O O . LEU A 1 212 ? 8.040 8.019 -5.795 1.00 90.88 212 LEU A O 1
ATOM 1664 N N . GLY A 1 213 ? 7.821 9.176 -3.897 1.00 90.06 213 GLY A N 1
ATOM 1665 C CA . GLY A 1 213 ? 7.925 10.480 -4.559 1.00 90.06 213 GLY A CA 1
ATOM 1666 C C . GLY A 1 213 ? 9.346 10.791 -5.048 1.00 90.06 213 GLY A C 1
ATOM 1667 O O . GLY A 1 213 ? 9.522 11.271 -6.168 1.00 90.06 213 GLY A O 1
ATOM 1668 N N . SER A 1 214 ? 10.376 10.462 -4.260 1.00 90.25 214 SER A N 1
ATOM 1669 C CA . SER A 1 214 ? 11.790 10.605 -4.659 1.00 90.25 214 SER A CA 1
ATOM 1670 C C . SER A 1 214 ? 12.139 9.746 -5.870 1.00 90.25 214 SER A C 1
ATOM 1672 O O . SER A 1 214 ? 12.946 10.119 -6.714 1.00 90.25 214 SER A O 1
ATOM 1674 N N . LEU A 1 215 ? 11.506 8.589 -5.985 1.00 89.75 215 LEU A N 1
ATOM 1675 C CA . LEU A 1 215 ? 11.698 7.664 -7.083 1.00 89.75 215 LEU A CA 1
ATOM 1676 C C . LEU A 1 215 ? 11.274 8.258 -8.436 1.00 89.75 215 LEU A C 1
ATOM 1678 O O . LEU A 1 215 ? 11.937 8.012 -9.442 1.00 89.75 215 LEU A O 1
ATOM 1682 N N . LEU A 1 216 ? 10.239 9.105 -8.466 1.00 88.12 216 LEU A N 1
ATOM 1683 C CA . LEU A 1 216 ? 9.860 9.825 -9.685 1.00 88.12 216 LEU A CA 1
ATOM 1684 C C . LEU A 1 216 ? 10.912 10.843 -10.142 1.00 88.12 216 LEU A C 1
ATOM 1686 O O . LEU A 1 216 ? 11.004 11.130 -11.337 1.00 88.12 216 LEU A O 1
ATOM 1690 N N . LEU A 1 217 ? 11.742 11.351 -9.224 1.00 87.38 217 LEU A N 1
ATOM 1691 C CA . LEU A 1 217 ? 12.891 12.182 -9.594 1.00 87.38 217 LEU A CA 1
ATOM 1692 C C . LEU A 1 217 ? 13.935 11.368 -10.349 1.00 87.38 217 LEU A C 1
ATOM 1694 O O . LEU A 1 217 ? 14.485 11.840 -11.340 1.00 87.38 217 LEU A O 1
ATOM 1698 N N . VAL A 1 218 ? 14.169 10.128 -9.914 1.00 86.44 218 VAL A N 1
ATOM 1699 C CA . VAL A 1 218 ? 15.111 9.209 -10.567 1.00 86.44 218 VAL A CA 1
ATOM 1700 C C . VAL A 1 218 ? 14.619 8.810 -11.960 1.00 86.44 218 VAL A C 1
ATOM 1702 O O . VAL A 1 218 ? 15.427 8.676 -12.875 1.00 86.44 218 VAL A O 1
ATOM 1705 N N . TYR A 1 219 ? 13.302 8.678 -12.145 1.00 84.38 219 TYR A N 1
ATOM 1706 C CA . TYR A 1 219 ? 12.688 8.362 -13.440 1.00 84.38 219 TYR A CA 1
ATOM 1707 C C . TYR A 1 219 ? 12.925 9.435 -14.517 1.00 84.38 219 TYR A C 1
ATOM 1709 O O . TYR A 1 219 ? 12.904 9.127 -15.710 1.00 84.38 219 TYR A O 1
ATOM 1717 N N . GLY A 1 220 ? 13.174 10.691 -14.127 1.00 83.31 220 GLY A N 1
ATOM 1718 C CA . GLY A 1 220 ? 13.590 11.760 -15.039 1.00 83.31 220 GLY A CA 1
ATOM 1719 C C . GLY A 1 220 ? 12.708 11.877 -16.291 1.00 83.31 220 GLY A C 1
ATOM 1720 O O . GLY A 1 220 ? 11.519 12.182 -16.208 1.00 83.31 220 GLY A O 1
ATOM 1721 N N . TYR A 1 221 ? 13.292 11.605 -17.462 1.00 83.06 221 TYR A N 1
ATOM 1722 C CA . TYR A 1 221 ? 12.643 11.748 -18.775 1.00 83.06 221 TYR A CA 1
ATOM 1723 C C . TYR A 1 221 ? 11.441 10.816 -19.002 1.00 83.06 221 TYR A C 1
ATOM 1725 O O . TYR A 1 221 ? 10.649 11.046 -19.914 1.00 83.06 221 TYR A O 1
ATOM 1733 N N . GLN A 1 222 ? 11.291 9.771 -18.185 1.00 84.56 222 GLN A N 1
ATOM 1734 C CA . GLN A 1 222 ? 10.154 8.849 -18.242 1.00 84.56 222 GLN A CA 1
ATOM 1735 C C . GLN A 1 222 ? 8.882 9.464 -17.634 1.00 84.56 222 GLN A C 1
ATOM 1737 O O . GLN A 1 222 ? 7.787 8.941 -17.821 1.00 84.56 222 GLN A O 1
ATOM 1742 N N . VAL A 1 223 ? 9.001 10.588 -16.925 1.00 85.25 223 VAL A N 1
ATOM 1743 C CA . VAL A 1 223 ? 7.869 11.359 -16.405 1.00 85.25 223 VAL A CA 1
ATOM 1744 C C . VAL A 1 223 ? 7.740 12.640 -17.216 1.00 85.25 223 VAL A C 1
ATOM 1746 O O . VAL A 1 223 ? 8.719 13.331 -17.493 1.00 85.25 223 VAL A O 1
ATOM 1749 N N . HIS A 1 224 ? 6.509 12.972 -17.600 1.00 86.50 224 HIS A N 1
ATOM 1750 C CA . HIS A 1 224 ? 6.248 14.165 -18.394 1.00 86.50 224 HIS A CA 1
ATOM 1751 C C . HIS A 1 224 ? 6.700 15.440 -17.641 1.00 86.50 224 HIS A C 1
ATOM 1753 O O . HIS A 1 224 ? 6.401 15.561 -16.450 1.00 86.50 224 HIS A O 1
ATOM 1759 N N . PRO A 1 225 ? 7.345 16.424 -18.307 1.00 85.00 225 PRO A N 1
ATOM 1760 C CA . PRO A 1 225 ? 7.960 17.584 -17.646 1.00 85.00 225 PRO A CA 1
ATOM 1761 C C . PRO A 1 225 ? 7.039 18.391 -16.719 1.00 85.00 225 PRO A C 1
ATOM 1763 O O . PRO A 1 225 ? 7.494 18.934 -15.722 1.00 85.00 225 PRO A O 1
ATOM 1766 N N . LEU A 1 226 ? 5.734 18.437 -17.005 1.00 86.31 226 LEU A N 1
ATOM 1767 C CA . LEU A 1 226 ? 4.744 19.106 -16.140 1.00 86.31 226 LEU A CA 1
ATOM 1768 C C . LEU A 1 226 ? 4.607 18.481 -14.742 1.00 86.31 226 LEU A C 1
ATOM 1770 O O . LEU A 1 226 ? 4.173 19.158 -13.818 1.00 86.31 226 LEU A O 1
ATOM 1774 N N . TRP A 1 227 ? 4.955 17.204 -14.594 1.00 83.69 227 TRP A N 1
ATOM 1775 C CA . TRP A 1 227 ? 4.881 16.468 -13.330 1.00 83.69 227 TRP A CA 1
ATOM 1776 C C . TRP A 1 227 ? 6.250 16.346 -12.648 1.00 83.69 227 TRP A C 1
ATOM 1778 O O . TRP A 1 227 ? 6.349 15.792 -11.560 1.00 83.69 227 TRP A O 1
ATOM 1788 N N . GLN A 1 228 ? 7.311 16.888 -13.254 1.00 83.69 228 GLN A N 1
ATOM 1789 C CA . GLN A 1 228 ? 8.668 16.935 -12.705 1.00 83.69 228 GLN A CA 1
ATOM 1790 C C . GLN A 1 228 ? 8.829 18.130 -11.748 1.00 83.69 228 GLN A C 1
ATOM 1792 O O . GLN A 1 228 ? 9.633 19.033 -11.967 1.00 83.69 228 GLN A O 1
ATOM 1797 N N . SER A 1 229 ? 8.073 18.137 -10.647 1.00 85.62 229 SER A N 1
ATOM 1798 C CA . SER A 1 229 ? 8.077 19.225 -9.647 1.00 85.62 229 SER A CA 1
ATOM 1799 C C . SER A 1 229 ? 9.329 19.260 -8.748 1.00 85.62 229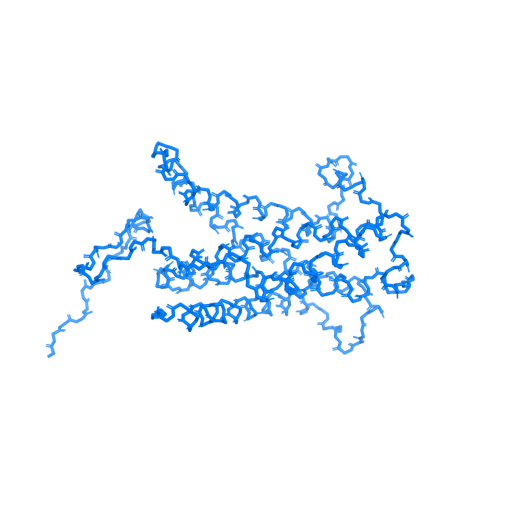 SER A C 1
ATOM 1801 O O . SER A 1 229 ? 9.334 19.923 -7.708 1.00 85.62 229 SER A O 1
ATOM 1803 N N . GLY A 1 230 ? 10.396 18.543 -9.117 1.00 85.62 230 GLY A N 1
ATOM 1804 C CA . GLY A 1 230 ? 11.673 18.531 -8.404 1.00 85.62 230 GLY A CA 1
ATOM 1805 C C . GLY A 1 230 ? 11.540 18.118 -6.934 1.00 85.62 230 GLY A C 1
ATOM 1806 O O . GLY A 1 230 ? 10.784 17.215 -6.579 1.00 85.62 230 GLY A O 1
ATOM 1807 N N . VAL A 1 231 ? 12.249 18.823 -6.053 1.00 82.75 231 VAL A N 1
ATOM 1808 C CA . VAL A 1 231 ? 12.341 18.531 -4.605 1.00 82.75 231 VAL A CA 1
ATOM 1809 C C . VAL A 1 231 ? 10.975 18.481 -3.896 1.00 82.75 231 VAL A C 1
ATOM 1811 O O . VAL A 1 231 ? 10.865 17.915 -2.813 1.00 82.75 231 VAL A O 1
ATOM 1814 N N . LEU A 1 232 ? 9.912 19.022 -4.50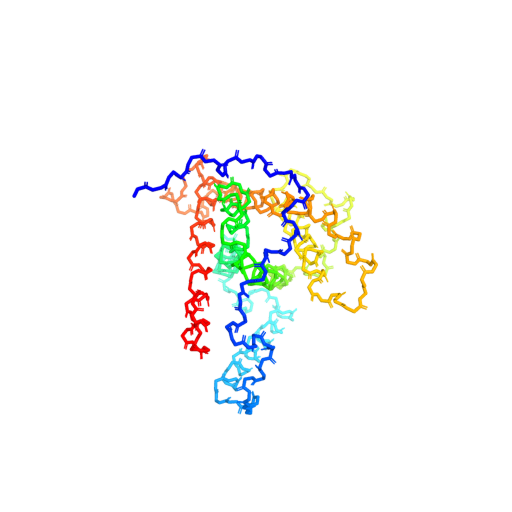0 1.00 89.62 232 LEU A N 1
ATOM 1815 C CA . LEU A 1 232 ? 8.562 18.966 -3.940 1.00 89.62 232 LEU A CA 1
ATOM 1816 C C . LEU A 1 232 ? 7.866 17.611 -4.140 1.00 89.62 232 LEU A C 1
ATOM 1818 O O . LEU A 1 232 ? 6.880 17.353 -3.456 1.00 89.62 232 LEU A O 1
ATOM 1822 N N . LEU A 1 233 ? 8.347 16.733 -5.028 1.00 90.31 233 LEU A N 1
ATOM 1823 C CA . LEU A 1 233 ? 7.688 15.453 -5.319 1.00 90.31 233 LEU A CA 1
ATOM 1824 C C . LEU A 1 233 ? 7.510 14.542 -4.090 1.00 90.31 233 LEU A C 1
ATOM 1826 O O . LEU A 1 233 ? 6.376 14.121 -3.859 1.00 90.31 233 LEU A O 1
ATOM 1830 N N . PRO A 1 234 ? 8.534 14.289 -3.250 1.00 91.56 234 PRO A N 1
ATOM 1831 C CA . PRO A 1 234 ? 8.368 13.513 -2.016 1.00 91.56 234 PRO A CA 1
ATOM 1832 C C . PRO A 1 234 ? 7.277 14.073 -1.097 1.00 91.56 234 PRO A C 1
ATOM 1834 O O . PRO A 1 234 ? 6.483 13.324 -0.529 1.00 91.56 234 PRO A O 1
ATOM 1837 N N . LEU A 1 235 ? 7.200 15.403 -0.990 1.00 91.62 235 LEU A N 1
ATOM 1838 C CA . LEU A 1 235 ? 6.207 16.079 -0.161 1.00 91.62 235 LEU A CA 1
ATOM 1839 C C . LEU A 1 235 ? 4.800 15.977 -0.760 1.00 91.62 235 LEU A C 1
ATOM 1841 O O . LEU A 1 235 ? 3.847 15.717 -0.032 1.00 91.62 235 LEU A O 1
ATOM 1845 N N . ILE A 1 236 ? 4.660 16.155 -2.076 1.00 91.88 236 ILE A N 1
ATOM 1846 C CA . ILE A 1 236 ? 3.379 16.014 -2.781 1.00 91.88 236 ILE A CA 1
ATOM 1847 C C . ILE A 1 236 ? 2.845 14.589 -2.611 1.00 91.88 236 ILE A C 1
ATOM 1849 O O . ILE A 1 236 ? 1.665 14.410 -2.316 1.00 91.88 236 ILE A O 1
ATOM 1853 N N . TYR A 1 237 ? 3.707 13.580 -2.726 1.00 90.69 237 TYR A N 1
ATOM 1854 C CA . TYR A 1 237 ? 3.341 12.182 -2.502 1.00 90.69 237 TYR A CA 1
ATOM 1855 C C . TYR A 1 237 ? 2.867 11.922 -1.074 1.00 90.69 237 TYR A C 1
ATOM 1857 O O . TYR A 1 237 ? 1.812 11.327 -0.862 1.00 90.69 237 TYR A O 1
ATOM 1865 N N . LEU A 1 238 ? 3.579 12.458 -0.084 1.00 91.88 238 LEU A N 1
ATOM 1866 C CA . LEU A 1 238 ? 3.161 12.344 1.306 1.00 91.88 238 LEU A CA 1
ATOM 1867 C C . LEU A 1 238 ? 1.795 13.011 1.546 1.00 91.88 238 LEU A C 1
ATOM 1869 O O . LEU A 1 238 ? 0.886 12.382 2.084 1.00 91.88 238 LEU A O 1
ATOM 1873 N N . MET A 1 239 ? 1.616 14.251 1.088 1.00 91.88 239 MET A N 1
ATOM 1874 C CA . MET A 1 239 ? 0.364 14.998 1.251 1.00 91.88 239 MET A CA 1
ATOM 1875 C C . MET A 1 239 ? -0.815 14.316 0.550 1.00 91.88 239 MET A C 1
ATOM 1877 O O . MET A 1 239 ? -1.891 14.187 1.132 1.00 91.88 239 MET A O 1
ATOM 1881 N N . THR A 1 240 ? -0.613 13.837 -0.677 1.00 91.81 240 THR A N 1
ATOM 1882 C CA . THR A 1 240 ? -1.653 13.127 -1.436 1.00 91.81 240 THR A CA 1
ATOM 1883 C C . THR A 1 240 ? -2.021 11.798 -0.787 1.00 91.81 240 THR A C 1
ATOM 1885 O O . THR A 1 240 ? -3.208 11.495 -0.700 1.00 91.81 240 THR A O 1
ATOM 1888 N N . SER A 1 241 ? -1.051 11.054 -0.243 1.00 91.75 241 SER A N 1
ATOM 1889 C CA . SER A 1 241 ? -1.318 9.812 0.493 1.00 91.75 241 SER A CA 1
ATOM 1890 C C . SER A 1 241 ? -2.188 10.042 1.736 1.00 91.75 241 SER A C 1
ATOM 1892 O O . SER A 1 241 ? -3.109 9.271 1.998 1.00 91.75 241 SER A O 1
ATOM 1894 N N . ILE A 1 242 ? -1.974 11.148 2.460 1.00 91.19 242 ILE A N 1
ATOM 1895 C CA . ILE A 1 242 ? -2.789 11.527 3.624 1.00 91.19 242 ILE A CA 1
ATOM 1896 C C . ILE A 1 242 ? -4.209 11.902 3.182 1.00 91.19 242 ILE A C 1
ATOM 1898 O O . ILE A 1 242 ? -5.188 11.424 3.758 1.00 91.19 242 ILE A O 1
ATOM 1902 N N . MET A 1 243 ? -4.338 12.731 2.141 1.00 92.69 243 MET A N 1
ATOM 1903 C CA . MET A 1 243 ? -5.640 13.160 1.616 1.00 92.69 243 MET A CA 1
ATOM 1904 C C . MET A 1 243 ? -6.466 11.981 1.084 1.00 92.69 243 MET A C 1
ATOM 1906 O O . MET A 1 243 ? -7.662 11.878 1.378 1.00 92.69 243 MET A O 1
ATOM 1910 N N . LEU A 1 244 ? -5.838 11.078 0.326 1.00 92.12 244 LEU A N 1
ATOM 1911 C CA . LEU A 1 244 ? -6.479 9.865 -0.177 1.00 92.12 244 LEU A CA 1
ATOM 1912 C C . LEU A 1 244 ? -6.815 8.898 0.955 1.00 92.12 244 LEU A C 1
ATOM 1914 O O . LEU A 1 244 ? -7.921 8.366 0.962 1.00 92.12 244 LEU A O 1
ATOM 1918 N N . GLY A 1 245 ? -5.932 8.742 1.945 1.00 90.44 245 GLY A N 1
ATOM 1919 C CA . GLY A 1 245 ? -6.189 7.929 3.132 1.00 90.44 245 GLY A CA 1
ATOM 1920 C C . GLY A 1 245 ? -7.441 8.380 3.889 1.00 90.44 245 GLY A C 1
ATOM 1921 O O . GLY A 1 245 ? -8.315 7.561 4.168 1.00 90.44 245 GLY A O 1
ATOM 1922 N N . PHE A 1 246 ? -7.596 9.683 4.153 1.00 89.56 246 PHE A N 1
ATOM 1923 C CA . PHE A 1 246 ? -8.821 10.205 4.776 1.00 89.56 246 PHE A CA 1
ATOM 1924 C C . PHE A 1 246 ? -10.059 9.985 3.908 1.00 89.56 246 PHE A C 1
ATOM 1926 O O . PHE A 1 246 ? -11.105 9.578 4.413 1.00 89.56 246 PHE A O 1
ATOM 1933 N N . SER A 1 247 ? -9.937 10.228 2.604 1.00 91.38 247 SER A N 1
ATOM 1934 C CA . SER A 1 247 ? -11.045 10.051 1.662 1.00 91.38 247 SER A CA 1
ATOM 1935 C C . SER A 1 247 ? -11.511 8.594 1.612 1.00 91.38 247 SER A C 1
ATOM 1937 O O . SER A 1 247 ? -12.714 8.336 1.645 1.00 91.38 247 SER A O 1
ATOM 1939 N N . ALA A 1 248 ? -10.573 7.643 1.599 1.00 90.50 248 ALA A N 1
ATOM 1940 C CA . ALA A 1 248 ? -10.850 6.212 1.607 1.00 90.50 248 ALA A CA 1
ATOM 1941 C C . ALA A 1 248 ? -11.568 5.782 2.893 1.00 90.50 248 ALA A C 1
ATOM 1943 O O . ALA A 1 248 ? -12.604 5.128 2.817 1.00 90.50 248 ALA A O 1
ATOM 1944 N N . VAL A 1 249 ? -11.097 6.225 4.064 1.00 89.25 249 VAL A N 1
ATOM 1945 C CA . VAL A 1 249 ? -11.732 5.886 5.352 1.00 89.25 249 VAL A CA 1
ATOM 1946 C C . VAL A 1 249 ? -13.152 6.442 5.441 1.00 89.25 249 VAL A C 1
ATOM 1948 O O . VAL A 1 249 ? -14.062 5.730 5.859 1.00 89.25 249 VAL A O 1
ATOM 1951 N N . ILE A 1 250 ? -13.376 7.692 5.020 1.00 88.94 250 ILE A N 1
ATOM 1952 C CA . ILE A 1 250 ? -14.720 8.289 4.998 1.00 88.94 250 ILE A CA 1
ATOM 1953 C C . ILE A 1 250 ? -15.632 7.516 4.043 1.00 88.94 250 ILE A C 1
ATOM 1955 O O . ILE A 1 250 ? -16.785 7.234 4.381 1.00 88.94 250 ILE A O 1
ATOM 1959 N N . PHE A 1 251 ? -15.125 7.153 2.864 1.00 90.44 251 PHE A N 1
ATOM 1960 C CA . PHE A 1 251 ? -15.870 6.376 1.881 1.00 90.44 251 PHE A CA 1
ATOM 1961 C C . PHE A 1 251 ? -16.257 4.994 2.425 1.00 90.44 251 PHE A C 1
ATOM 1963 O O . PHE A 1 251 ? -17.435 4.637 2.394 1.00 90.44 251 PHE A O 1
ATOM 1970 N N . GLU A 1 252 ? -15.307 4.245 2.988 1.00 88.25 252 GLU A N 1
ATOM 1971 C CA . GLU A 1 252 ? -15.543 2.924 3.578 1.00 88.25 252 GLU A CA 1
ATOM 1972 C C . GLU A 1 252 ? -16.505 2.982 4.766 1.00 88.25 252 GLU A C 1
ATOM 1974 O O . GLU A 1 252 ? -17.417 2.154 4.869 1.00 88.25 252 GLU A O 1
ATOM 1979 N N . ALA A 1 253 ? -16.345 3.977 5.643 1.00 85.50 253 ALA A N 1
ATOM 1980 C CA . ALA A 1 253 ? -17.228 4.185 6.782 1.00 85.50 253 ALA A CA 1
ATOM 1981 C C . ALA A 1 253 ? -18.657 4.498 6.319 1.00 85.50 253 ALA A C 1
ATOM 1983 O O . ALA A 1 253 ? -19.612 3.891 6.807 1.00 85.50 253 ALA A O 1
ATOM 1984 N N . THR A 1 254 ? -18.813 5.382 5.329 1.00 87.69 254 THR A N 1
ATOM 1985 C CA . THR A 1 254 ? -20.121 5.754 4.767 1.00 87.69 254 THR A CA 1
ATOM 1986 C C . THR A 1 254 ? -20.784 4.564 4.082 1.00 87.69 254 THR A C 1
ATOM 1988 O O . THR A 1 254 ? -21.949 4.269 4.347 1.00 87.69 254 THR A O 1
ATOM 1991 N N . LEU A 1 255 ? -20.045 3.830 3.247 1.00 87.88 255 LEU A N 1
ATOM 1992 C CA . LEU A 1 255 ? -20.557 2.652 2.551 1.00 87.88 255 LEU A CA 1
ATOM 1993 C C . LEU A 1 255 ? -20.981 1.558 3.540 1.00 87.88 255 LEU A C 1
ATOM 1995 O O . LEU A 1 255 ? -22.047 0.963 3.382 1.00 87.88 255 LEU A O 1
ATOM 1999 N N . SER A 1 256 ? -20.191 1.336 4.593 1.00 84.69 256 SER A N 1
ATOM 2000 C CA . SER A 1 256 ? -20.507 0.376 5.656 1.00 84.69 256 SER A CA 1
ATOM 2001 C C . SER A 1 256 ? -21.726 0.808 6.472 1.00 84.69 256 SER A C 1
ATOM 2003 O O . SER A 1 256 ? -22.598 -0.011 6.764 1.00 84.69 256 SER A O 1
ATOM 2005 N N . SER A 1 257 ? -21.828 2.093 6.813 1.00 83.81 257 SER A N 1
ATOM 2006 C CA . SER A 1 257 ? -22.976 2.669 7.519 1.00 83.81 257 SER A CA 1
ATOM 2007 C C . SER A 1 257 ? -24.268 2.511 6.711 1.00 83.81 257 SER A C 1
ATOM 2009 O O . SER A 1 257 ? -25.254 1.989 7.238 1.00 83.81 257 SER A O 1
ATOM 2011 N N . VAL A 1 258 ? -24.252 2.858 5.421 1.00 84.94 258 VAL A N 1
ATOM 2012 C CA . VAL A 1 258 ? -25.407 2.718 4.519 1.00 84.94 258 VAL A CA 1
ATOM 2013 C C . VAL A 1 258 ? -25.755 1.247 4.287 1.00 84.94 258 VAL A C 1
ATOM 2015 O O . VAL A 1 258 ? -26.918 0.863 4.426 1.00 84.94 258 VAL A O 1
ATOM 2018 N N . GLY A 1 259 ? -24.762 0.404 3.991 1.00 83.06 259 GLY A N 1
ATOM 2019 C CA . GLY A 1 259 ? -24.956 -1.020 3.710 1.00 83.06 259 GLY A CA 1
ATOM 2020 C C . GLY A 1 259 ? -25.511 -1.797 4.905 1.00 83.06 259 GLY A C 1
ATOM 2021 O O . GLY A 1 259 ? -26.430 -2.603 4.751 1.00 83.06 259 GLY A O 1
ATOM 2022 N N . PHE A 1 260 ? -25.016 -1.516 6.113 1.00 81.31 260 PHE A N 1
ATOM 2023 C CA . PHE A 1 260 ? -25.477 -2.170 7.342 1.00 81.31 260 PHE A CA 1
ATOM 2024 C C . PHE A 1 260 ? -26.591 -1.414 8.073 1.00 81.31 260 PHE A C 1
ATOM 2026 O O . PHE A 1 260 ? -27.043 -1.885 9.119 1.00 81.31 260 PHE A O 1
ATOM 2033 N N . LYS A 1 261 ? -27.050 -0.273 7.537 1.00 79.88 261 LYS A N 1
ATOM 2034 C CA . LYS A 1 261 ? -28.040 0.625 8.160 1.00 79.88 261 LYS A CA 1
ATOM 2035 C C . LYS A 1 261 ? -27.663 0.997 9.602 1.00 79.88 261 LYS A C 1
ATOM 2037 O O . LYS A 1 261 ? -28.504 0.972 10.501 1.00 79.88 261 LYS A O 1
ATOM 2042 N N . ARG A 1 262 ? -26.381 1.288 9.834 1.00 74.88 262 ARG A N 1
ATOM 2043 C CA . ARG A 1 262 ? -25.820 1.675 11.141 1.00 74.88 262 ARG A CA 1
ATOM 2044 C C . ARG A 1 262 ? -25.469 3.157 11.149 1.00 74.88 262 ARG A C 1
ATOM 2046 O O . ARG A 1 262 ? -25.175 3.715 10.100 1.00 74.88 262 ARG A O 1
ATOM 2053 N N . GLN A 1 263 ? -25.494 3.785 12.320 1.00 69.31 263 GLN A N 1
ATOM 2054 C CA . GLN A 1 263 ? -24.975 5.147 12.481 1.00 69.31 263 GLN A CA 1
ATOM 2055 C C . GLN A 1 263 ? -23.438 5.130 12.415 1.00 69.31 263 GLN A C 1
ATOM 2057 O O . GLN A 1 263 ? -22.835 4.122 12.796 1.00 69.31 263 GLN A O 1
ATOM 2062 N N . LEU A 1 264 ? -22.859 6.202 11.860 1.00 59.78 264 LEU A N 1
ATOM 2063 C CA . LEU A 1 264 ? -21.412 6.440 11.763 1.00 59.78 264 LEU A CA 1
ATOM 2064 C C . LEU A 1 264 ? -20.784 6.687 13.138 1.00 59.78 264 LEU A C 1
ATOM 2066 O O . LEU A 1 264 ? -21.455 7.338 13.971 1.00 59.78 264 LEU A O 1
#

pLDDT: mean 80.51, std 15.69, range [31.8, 94.25]